Protein AF-A0A961EA04-F1 (afdb_monomer_lite)

Radius of gyration: 37.68 Å; chains: 1; bounding box: 56×114×126 Å

pLDDT: mean 84.82, std 15.38, range [35.41, 97.81]

Foldseek 3Di:
DDDDDDDDDDDDDDDDDDPPVVVVVVVVVVVVVVVVVVVVVVVVVVVVVVVVVLLQLQVEADEAEEEAAPLCQVVVVVVQVVVLVVQDDDPSHRYHYHYDYDFLVVLLCCLLDPPDCVVNNDNHQKYFYQACVSVVVSCVRPVQFFDPDWDFPDKFFWWKWFFVVQCVLCAVPFALQCLLVLLQDFQSCVVSVDGLLTGQQEAQQDAGPRVLSVLSLLRNLVVVDPDPDRQDPVSCPPPVSVVSSVSNHVSHDAFPRSDQLSLSVQCFNDSSPRNHGIYTDTPSVVCVSPVPPPDPRIDTHQHDGDTGMRRRIITRTDDDD

Sequence (321 aa):
MAQHRRSGGGRAPQGRGVSRGLLFGIMSVMIVIAMVAAWQHFANKSDTEGDNAARSCVEGNLPVPIVADPDLVGVLTKVAAAFTDTNPVIRDHCINVHVRAGDAKITLEGLTGTWDTASMGARPAAWIPQSTIWSAELATVRPEAIEGTPTSLVTTPVVLAVHPRLGVKVDNKLQWSQLPTMQSTDGSLAAWGLPGIGSLRMAMPRGSQSDATSLAAQAVASALTRSAGPLTAADAALPRVASVVNALINGAPESQDGTASAAVRAIGPDIATAPIRAVPITEQKLYQLTKDDKSAKVMAIVPGGPTPIADYPLIRLAANL

Secondary structure (DSSP, 8-state):
----------------PPPHHHHHHHHHHHHHHHHHHHHHHHHHHHHHHHHHHHTS-TTEEEEEEEEE-HHHHHHHHHHHHHHHTT--EETTEEEEEEEEE--HHHHHHHHHS---HHHH-SPPSEEE-SSHHHHHHHHHH-GGGB-S--EE---EEEEEEE-HHHHHHHTTT-BGGGHHHHHHSTTGGGGGT-TTS-S--B----STT-HHHHHHHHHHHHHHS--SSPPPHHHHTSHHHHHHHHHHHHTPPPPTTS-HHHHHHHH-S-TTT-S--EEEEEHHHHHHHHTT-SS-SSEEE--BSSPPEE--EEEEB----

Structure (mmCIF, N/CA/C/O backbone):
data_AF-A0A961EA04-F1
#
_entry.id   AF-A0A961EA04-F1
#
loop_
_atom_site.group_PDB
_atom_site.id
_atom_site.type_symbol
_atom_site.label_atom_id
_atom_site.label_alt_id
_atom_site.label_comp_id
_atom_site.label_asym_id
_atom_site.label_entity_id
_atom_site.label_seq_id
_atom_site.pdbx_PDB_ins_code
_atom_site.Cartn_x
_atom_site.Cartn_y
_atom_site.Cartn_z
_atom_site.occupancy
_atom_site.B_iso_or_equiv
_atom_site.auth_seq_id
_atom_site.auth_comp_id
_atom_site.auth_asym_id
_atom_site.auth_atom_id
_atom_site.pdbx_PDB_model_num
ATOM 1 N N . MET A 1 1 ? -34.920 -92.980 98.858 1.00 39.50 1 MET A N 1
ATOM 2 C CA . MET A 1 1 ? -34.322 -93.618 97.662 1.00 39.50 1 MET A CA 1
ATOM 3 C C . MET A 1 1 ? -34.257 -92.534 96.588 1.00 39.50 1 MET A C 1
ATOM 5 O O . MET A 1 1 ? -35.297 -91.962 96.311 1.00 39.50 1 MET A O 1
ATOM 9 N N . ALA A 1 2 ? -33.076 -91.940 96.355 1.00 44.84 2 ALA A N 1
ATOM 10 C CA . ALA A 1 2 ? -32.170 -92.240 95.221 1.00 44.84 2 ALA A CA 1
ATOM 11 C C . ALA A 1 2 ? -32.788 -91.763 93.881 1.00 44.84 2 ALA A C 1
ATOM 13 O O . ALA A 1 2 ? -33.927 -92.110 93.622 1.00 44.84 2 ALA A O 1
ATOM 14 N N . GLN A 1 3 ? -32.188 -90.959 92.991 1.00 44.34 3 GLN A N 1
ATOM 15 C CA . GLN A 1 3 ? -30.792 -90.683 92.589 1.00 44.34 3 GLN A CA 1
ATOM 16 C C . GLN A 1 3 ? -30.802 -89.397 91.697 1.00 44.34 3 GLN A C 1
ATOM 18 O O . GLN A 1 3 ? -31.802 -89.147 91.037 1.00 44.34 3 GLN A O 1
ATOM 23 N N . HIS A 1 4 ? -29.858 -88.440 91.813 1.00 39.38 4 HIS A N 1
ATOM 24 C CA . HIS A 1 4 ? -28.646 -88.224 90.967 1.00 39.38 4 HIS A CA 1
ATOM 25 C C . HIS A 1 4 ? -28.909 -88.075 89.442 1.00 39.38 4 HIS A C 1
ATOM 27 O O . HIS A 1 4 ? -29.668 -88.855 88.902 1.00 39.38 4 HIS A O 1
ATOM 33 N N . ARG A 1 5 ? -28.268 -87.227 88.609 1.00 47.75 5 ARG A N 1
ATOM 34 C CA . ARG A 1 5 ? -27.319 -86.079 88.656 1.00 47.75 5 ARG A CA 1
ATOM 35 C C . ARG A 1 5 ? -27.068 -85.687 87.164 1.00 47.75 5 ARG A C 1
ATOM 37 O O . ARG A 1 5 ? -26.837 -86.620 86.413 1.00 47.75 5 ARG A O 1
ATOM 44 N N . ARG A 1 6 ? -26.943 -84.382 86.812 1.00 45.34 6 ARG A N 1
ATOM 45 C CA . ARG A 1 6 ? -25.989 -83.767 85.812 1.00 45.34 6 ARG A CA 1
ATOM 46 C C . ARG A 1 6 ? -26.056 -84.218 84.307 1.00 45.34 6 ARG A C 1
ATOM 48 O O . ARG A 1 6 ? -26.402 -85.350 84.053 1.00 45.34 6 ARG A O 1
ATOM 55 N N . SER A 1 7 ? -25.735 -83.492 83.214 1.00 45.50 7 SER A N 1
ATOM 56 C CA . SER A 1 7 ? -25.022 -82.238 82.850 1.00 45.50 7 SER A CA 1
ATOM 57 C C . SER A 1 7 ? -25.228 -81.900 81.342 1.00 45.50 7 SER A C 1
ATOM 59 O O . SER A 1 7 ? -25.392 -82.834 80.568 1.00 45.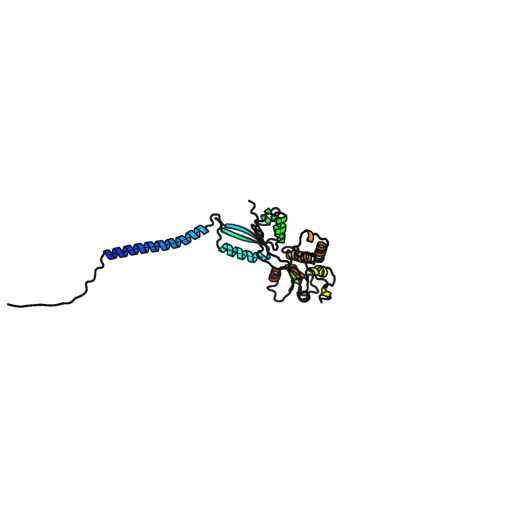50 7 SER A O 1
ATOM 61 N N . GLY A 1 8 ? -25.010 -80.630 80.931 1.00 39.44 8 GLY A N 1
ATOM 62 C CA . GLY A 1 8 ? -24.463 -80.182 79.613 1.00 39.44 8 GLY A CA 1
ATOM 63 C C . GLY A 1 8 ? -25.402 -80.229 78.389 1.00 39.44 8 GLY A C 1
ATOM 64 O O . GLY A 1 8 ? -26.176 -81.155 78.253 1.00 39.44 8 GLY A O 1
ATOM 65 N N . GLY A 1 9 ? -25.429 -79.316 77.414 1.00 42.06 9 GLY A N 1
ATOM 66 C CA . GLY A 1 9 ? -24.588 -78.184 77.022 1.00 42.06 9 GLY A CA 1
ATOM 67 C C . GLY A 1 9 ? -24.723 -78.013 75.495 1.00 42.06 9 GLY A C 1
ATOM 68 O O . GLY A 1 9 ? -24.429 -78.947 74.761 1.00 42.06 9 GLY A O 1
ATOM 69 N N . GLY A 1 10 ? -25.169 -76.850 75.007 1.00 35.41 10 GLY A N 1
ATOM 70 C CA . GLY A 1 10 ? -25.264 -76.563 73.567 1.00 35.41 10 GLY A CA 1
ATOM 71 C C . GLY A 1 10 ? -25.655 -75.110 73.292 1.00 35.41 10 GLY A C 1
ATOM 72 O O . GLY A 1 10 ? -26.797 -74.722 73.507 1.00 35.41 10 GLY A O 1
ATOM 73 N N . ARG A 1 11 ? -24.684 -74.291 72.869 1.00 48.81 11 ARG A N 1
ATOM 74 C CA . ARG A 1 11 ? -24.866 -72.889 72.453 1.00 48.81 11 ARG A CA 1
ATOM 75 C C . ARG A 1 11 ? -25.492 -72.819 71.055 1.00 48.81 11 ARG A C 1
ATOM 77 O O . ARG A 1 11 ? -25.012 -73.497 70.154 1.00 48.81 11 ARG A O 1
ATOM 84 N N . ALA A 1 12 ? -26.434 -71.898 70.862 1.00 47.81 12 ALA A N 1
ATOM 85 C CA . ALA A 1 12 ? -26.780 -71.309 69.565 1.00 47.81 12 ALA A CA 1
ATOM 86 C C . ALA A 1 12 ? -26.972 -69.784 69.747 1.00 47.81 12 ALA A C 1
ATOM 88 O O . ALA A 1 12 ? -27.374 -69.357 70.833 1.00 47.81 12 ALA A O 1
ATOM 89 N N . PRO A 1 13 ? -26.603 -68.946 68.761 1.00 44.53 13 PRO A N 1
ATOM 90 C CA . PRO A 1 13 ? -26.329 -67.530 68.983 1.00 44.53 13 PRO A CA 1
ATOM 91 C C . PRO A 1 13 ? -27.607 -66.688 69.085 1.00 44.53 13 PRO A C 1
ATOM 93 O O . PRO A 1 13 ? -28.531 -66.820 68.287 1.00 44.53 13 PRO A O 1
ATOM 96 N N . GLN A 1 14 ? -27.623 -65.773 70.057 1.00 44.84 14 GLN A N 1
ATOM 97 C CA . GLN A 1 14 ? -28.590 -64.680 70.137 1.00 44.84 14 GLN A CA 1
ATOM 98 C C . GLN A 1 14 ? -28.453 -63.777 68.906 1.00 44.84 14 GLN A C 1
ATOM 100 O O . GLN A 1 14 ? -27.410 -63.154 68.695 1.00 44.84 14 GLN A O 1
ATOM 105 N N . GLY A 1 15 ? -29.532 -63.654 68.131 1.00 44.41 15 GLY A N 1
ATOM 106 C CA . GLY A 1 15 ? -29.705 -62.552 67.193 1.00 44.41 15 GLY A CA 1
ATOM 107 C C . GLY A 1 15 ? -29.692 -61.234 67.966 1.00 44.41 15 GLY A C 1
ATOM 108 O O . GLY A 1 15 ? -30.624 -60.934 68.712 1.00 44.41 15 GLY A O 1
ATOM 109 N N . ARG A 1 16 ? -28.609 -60.461 67.827 1.00 49.44 16 ARG A N 1
ATOM 110 C CA . ARG A 1 16 ? -28.502 -59.096 68.357 1.00 49.44 16 ARG A CA 1
ATOM 111 C C . ARG A 1 16 ? -29.557 -58.235 67.673 1.00 49.44 16 ARG A C 1
ATOM 113 O O . ARG A 1 16 ? 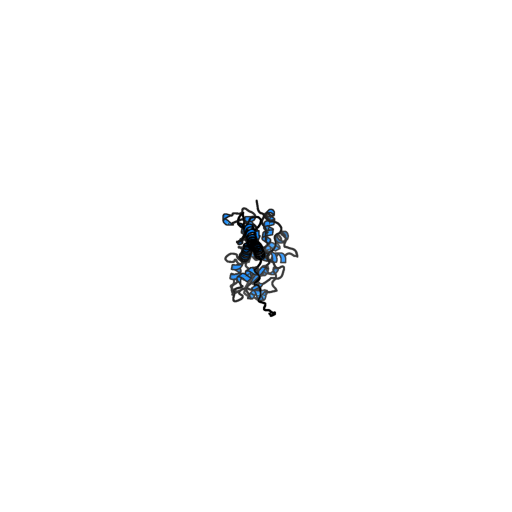-29.394 -57.852 66.518 1.00 49.44 16 ARG A O 1
ATOM 120 N N . GLY A 1 17 ? -30.620 -57.913 68.406 1.00 47.62 17 GLY A N 1
ATOM 121 C CA . GLY A 1 17 ? -31.517 -56.822 68.053 1.00 47.62 17 GLY A CA 1
ATOM 122 C C . GLY A 1 17 ? -30.702 -55.539 67.933 1.00 47.62 17 GLY A C 1
ATOM 123 O O . GLY A 1 17 ? -30.037 -55.120 68.883 1.00 47.62 17 GLY A O 1
ATOM 124 N N . VAL A 1 18 ? -30.703 -54.948 66.742 1.00 51.28 18 VAL A N 1
ATOM 125 C CA . VAL A 1 18 ? -30.066 -53.659 66.488 1.00 51.28 18 VAL A CA 1
ATOM 126 C C . VAL A 1 18 ? -30.744 -52.629 67.391 1.00 51.28 18 VAL A C 1
ATOM 128 O O . VAL A 1 18 ? -31.953 -52.415 67.314 1.00 51.28 18 VAL A O 1
ATOM 131 N N . SER A 1 19 ? -29.962 -52.039 68.298 1.00 54.03 19 SER A N 1
ATOM 132 C CA . SER A 1 19 ? -30.416 -50.999 69.221 1.00 54.03 19 SER A CA 1
ATOM 133 C C . SER A 1 19 ? -31.138 -49.900 68.443 1.00 54.03 19 SER A C 1
ATOM 135 O O . SER A 1 19 ? -30.571 -49.329 67.511 1.00 54.03 19 SER A O 1
ATOM 137 N N . ARG A 1 20 ? -32.376 -49.574 68.839 1.00 56.62 20 ARG A N 1
ATOM 138 C CA . ARG A 1 20 ? -33.164 -48.475 68.252 1.00 56.62 20 ARG A CA 1
ATOM 139 C C . ARG A 1 20 ? -32.387 -47.149 68.233 1.00 56.62 20 ARG A C 1
ATOM 141 O O . ARG A 1 20 ? -32.587 -46.357 67.322 1.00 56.62 20 ARG A O 1
ATOM 148 N N . GLY A 1 21 ? -31.449 -46.944 69.164 1.00 54.59 21 GLY A N 1
ATOM 149 C CA . GLY A 1 21 ? -30.558 -45.777 69.176 1.00 54.59 21 GLY A CA 1
ATOM 150 C C . GLY A 1 21 ? -29.547 -45.739 68.020 1.00 54.59 21 GLY A C 1
ATOM 151 O O . GLY A 1 21 ? -29.232 -44.660 67.529 1.00 54.59 21 GLY A O 1
ATOM 152 N N . LEU A 1 22 ? -29.096 -46.897 67.524 1.00 66.56 22 LEU A N 1
ATOM 153 C CA . LEU A 1 22 ? -28.216 -46.978 66.351 1.00 66.56 22 LEU A CA 1
ATOM 154 C C . LEU A 1 22 ? -28.963 -46.560 65.076 1.00 66.56 22 LEU A C 1
ATOM 156 O O . LEU A 1 22 ? -28.402 -45.866 64.235 1.00 66.56 22 LEU A O 1
ATOM 160 N N . LEU A 1 23 ? -30.241 -46.935 64.958 1.00 64.12 23 LEU A N 1
ATOM 161 C CA . LEU A 1 23 ? -31.078 -46.570 63.810 1.00 64.12 23 LEU A CA 1
ATOM 162 C C . LEU A 1 23 ? -31.320 -45.056 63.738 1.00 64.12 23 LEU A C 1
ATOM 164 O O . LEU A 1 23 ? -31.185 -44.473 62.665 1.00 64.12 23 LEU A O 1
ATOM 168 N N . PHE A 1 24 ? -31.600 -44.401 64.871 1.00 69.56 24 PHE A N 1
ATOM 169 C CA . PHE A 1 24 ? -31.736 -42.939 64.907 1.00 69.56 24 PHE A CA 1
ATOM 170 C C . PHE A 1 24 ? -30.413 -42.218 64.616 1.00 69.56 24 PHE A C 1
ATOM 172 O O . PHE A 1 24 ? -30.415 -41.216 63.902 1.00 69.56 24 PHE A O 1
ATOM 179 N N . GLY A 1 25 ? -29.285 -42.749 65.101 1.00 75.25 25 GLY A N 1
ATOM 180 C CA . GLY A 1 25 ? -27.958 -42.217 64.784 1.00 75.25 25 GLY A CA 1
ATOM 181 C C . GLY A 1 25 ? -27.642 -42.285 63.288 1.00 75.25 25 GLY A C 1
ATOM 182 O O . GLY A 1 25 ? -27.267 -41.278 62.695 1.00 75.25 25 GLY A O 1
ATOM 183 N N . ILE A 1 26 ? -27.867 -43.442 62.656 1.00 76.62 26 ILE A N 1
ATOM 184 C CA . ILE A 1 26 ? -27.638 -43.633 61.214 1.00 76.62 26 ILE A CA 1
ATOM 185 C C . ILE A 1 26 ? -28.561 -42.732 60.384 1.00 76.62 26 ILE A C 1
ATOM 187 O O . ILE A 1 26 ? -28.113 -42.135 59.408 1.00 76.62 26 ILE A O 1
ATOM 191 N N . MET A 1 27 ? -29.829 -42.587 60.780 1.00 75.81 27 MET A N 1
ATOM 192 C CA . MET A 1 27 ? -30.774 -41.726 60.065 1.00 75.81 27 MET A CA 1
ATOM 193 C C . MET A 1 27 ? -30.393 -40.246 60.159 1.00 75.81 27 MET A C 1
ATOM 195 O O . MET A 1 27 ? -30.446 -39.543 59.155 1.00 75.81 27 MET A O 1
ATOM 199 N N . SER A 1 28 ? -29.937 -39.786 61.327 1.00 78.00 28 SER A N 1
ATOM 200 C CA . SER A 1 28 ? -29.416 -38.425 61.495 1.00 78.00 28 SER A CA 1
ATOM 201 C C . SER A 1 28 ? -28.201 -38.173 60.596 1.00 78.00 28 SER A C 1
ATOM 203 O O . SER A 1 28 ? -28.166 -37.192 59.858 1.00 78.00 28 SER A O 1
ATOM 205 N N . VAL A 1 29 ? -27.248 -39.112 60.566 1.00 81.00 29 VAL A N 1
ATOM 206 C CA . VAL A 1 29 ? -26.066 -39.021 59.695 1.00 81.00 29 VAL A CA 1
ATOM 207 C C . VAL A 1 29 ? -26.465 -38.994 58.215 1.00 81.00 29 VAL A C 1
ATOM 209 O O . VAL A 1 29 ? -25.945 -38.176 57.464 1.00 81.00 29 VAL A O 1
ATOM 212 N N . MET A 1 30 ? -27.432 -39.814 57.797 1.00 76.19 30 MET A N 1
ATOM 213 C CA . MET A 1 30 ? -27.957 -39.802 56.425 1.00 76.19 30 MET A CA 1
ATOM 214 C C . MET A 1 30 ? -28.623 -38.473 56.058 1.00 76.19 30 MET A C 1
ATOM 216 O O . MET A 1 30 ? -28.426 -37.990 54.947 1.00 76.19 30 MET A O 1
ATOM 220 N N . ILE A 1 31 ? -29.370 -37.856 56.978 1.00 84.56 31 ILE A N 1
ATOM 221 C CA . ILE A 1 31 ? -29.991 -36.542 56.752 1.00 84.56 31 ILE A CA 1
ATOM 222 C C . ILE A 1 31 ? -28.919 -35.461 56.598 1.00 84.56 31 ILE A C 1
ATOM 224 O O . ILE A 1 31 ? -29.012 -34.642 55.688 1.00 84.56 31 ILE A O 1
ATOM 228 N N . VAL A 1 32 ? -27.878 -35.482 57.436 1.00 83.81 32 VAL A N 1
ATOM 229 C CA . VAL A 1 32 ? -26.757 -34.536 57.331 1.00 83.81 32 VAL A CA 1
ATOM 230 C C . VAL A 1 32 ? -26.020 -34.718 56.003 1.00 83.81 32 VAL A C 1
ATOM 232 O O . VAL A 1 32 ? -25.764 -33.735 55.315 1.00 83.81 32 VAL A O 1
ATOM 235 N N . ILE A 1 33 ? -25.746 -35.958 55.587 1.00 81.62 33 ILE A N 1
ATOM 236 C CA . ILE A 1 33 ? -25.118 -36.244 54.289 1.00 81.62 33 ILE A CA 1
ATOM 237 C C . ILE A 1 33 ? -26.011 -35.774 53.134 1.00 81.62 33 ILE A C 1
ATOM 239 O O . ILE A 1 33 ? -25.509 -35.159 52.198 1.00 81.62 33 ILE A O 1
ATOM 243 N N . ALA A 1 34 ? -27.325 -36.004 53.203 1.00 78.25 34 ALA A N 1
ATOM 244 C CA . ALA A 1 34 ? -28.270 -35.550 52.186 1.00 78.25 34 ALA A CA 1
ATOM 245 C C . ALA A 1 34 ? -28.347 -34.017 52.112 1.00 78.25 34 ALA A C 1
ATOM 247 O O . ALA A 1 34 ? -28.383 -33.469 51.015 1.00 78.25 34 ALA A O 1
ATOM 248 N N . MET A 1 35 ? -28.311 -33.321 53.253 1.00 79.19 35 MET A N 1
ATOM 249 C CA . MET A 1 35 ? -28.222 -31.859 53.299 1.00 79.19 35 MET A CA 1
ATOM 250 C C . MET A 1 35 ? -26.920 -31.353 52.687 1.00 79.19 35 MET A C 1
ATOM 252 O O . MET A 1 35 ? -26.962 -30.433 51.880 1.00 79.19 35 MET A O 1
ATOM 256 N N . VAL A 1 36 ? -25.777 -31.958 53.023 1.00 79.50 36 VAL A N 1
ATOM 257 C CA . VAL A 1 36 ? -24.473 -31.566 52.467 1.00 79.50 36 VAL A CA 1
ATOM 258 C C . VAL A 1 36 ? -24.422 -31.830 50.961 1.00 79.50 36 VAL A C 1
ATOM 260 O O . VAL A 1 36 ? -23.986 -30.963 50.211 1.00 79.50 36 VAL A O 1
ATOM 263 N N . ALA A 1 37 ? -24.921 -32.978 50.499 1.00 75.81 37 ALA A N 1
ATOM 264 C CA . ALA A 1 37 ? -24.981 -33.318 49.079 1.00 75.81 37 ALA A CA 1
ATOM 265 C C . ALA A 1 37 ? -25.943 -32.404 48.305 1.00 75.81 37 ALA A C 1
ATOM 267 O O . ALA A 1 37 ? -25.612 -31.952 47.212 1.00 75.81 37 ALA A O 1
ATOM 268 N N . ALA A 1 38 ? -27.107 -32.083 48.879 1.00 73.56 38 ALA A N 1
ATOM 269 C CA . ALA A 1 38 ? -28.030 -31.110 48.307 1.00 73.56 38 ALA A CA 1
ATOM 270 C C . ALA A 1 38 ? -27.379 -29.725 48.239 1.00 73.56 38 ALA A C 1
ATOM 272 O O . ALA A 1 38 ? -27.414 -29.088 47.193 1.00 73.56 38 ALA A O 1
ATOM 273 N N . TRP A 1 39 ? -26.716 -29.287 49.310 1.00 76.75 39 TRP A N 1
ATOM 274 C CA . TRP A 1 39 ? -26.048 -27.990 49.353 1.00 76.75 39 TRP A CA 1
ATOM 275 C C . TRP A 1 39 ? -24.899 -27.901 48.346 1.00 76.75 39 TRP A C 1
ATOM 277 O O . TRP A 1 39 ? -24.811 -26.911 47.636 1.00 76.75 39 TRP A O 1
ATOM 287 N N . GLN A 1 40 ? -24.092 -28.953 48.182 1.00 75.12 40 GLN A N 1
ATOM 288 C CA . GLN A 1 40 ? -23.062 -29.021 47.136 1.00 75.12 40 GLN A CA 1
ATOM 289 C C . GLN A 1 40 ? -23.663 -29.037 45.722 1.00 75.12 40 GLN A C 1
ATOM 291 O O . GLN A 1 40 ? -23.128 -28.400 44.817 1.00 75.12 40 GLN A O 1
ATOM 296 N N . HIS A 1 41 ? -24.793 -29.722 45.518 1.00 72.12 41 HIS A N 1
ATOM 297 C CA . HIS A 1 41 ? -25.485 -29.742 44.228 1.00 72.12 41 HIS A CA 1
ATOM 298 C C . HIS A 1 41 ? -26.100 -28.379 43.866 1.00 72.12 41 HIS A C 1
ATOM 300 O O . HIS A 1 41 ? -26.112 -28.006 42.694 1.00 72.12 41 HIS A O 1
ATOM 306 N N . PHE A 1 42 ? -26.583 -27.628 44.859 1.00 62.47 42 PHE A N 1
ATOM 307 C CA . PHE A 1 42 ? -27.097 -26.270 44.674 1.00 62.47 42 PHE A CA 1
ATOM 308 C C . PHE A 1 42 ? -25.975 -25.228 44.559 1.00 62.47 42 PHE A C 1
ATOM 310 O O . PHE A 1 42 ? -26.042 -24.391 43.667 1.00 62.47 42 PHE A O 1
ATOM 317 N N . ALA A 1 43 ? -24.911 -25.321 45.361 1.00 59.53 43 ALA A N 1
ATOM 318 C CA . ALA A 1 43 ? -23.754 -24.425 45.290 1.00 59.53 43 ALA A CA 1
ATOM 319 C C . ALA A 1 43 ? -23.040 -24.515 43.930 1.00 59.53 43 ALA A C 1
ATOM 321 O O . ALA A 1 43 ? -22.783 -23.490 43.306 1.00 59.53 43 ALA A O 1
ATOM 322 N N . ASN A 1 44 ? -22.845 -25.728 43.397 1.00 57.31 44 ASN A N 1
ATOM 323 C CA . ASN A 1 44 ? -22.248 -25.913 42.069 1.00 57.31 44 ASN A CA 1
ATOM 324 C C . ASN A 1 44 ? -23.143 -25.401 40.922 1.00 57.31 44 ASN A C 1
ATOM 326 O O . ASN A 1 44 ? -22.638 -25.095 39.844 1.00 57.31 44 ASN A O 1
ATOM 330 N N . LYS A 1 45 ? -24.465 -25.289 41.126 1.00 53.56 45 LYS A N 1
ATOM 331 C CA . LYS A 1 45 ? -25.366 -24.622 40.170 1.00 53.56 45 LYS A CA 1
ATOM 332 C C . LYS A 1 45 ? -25.324 -23.099 40.313 1.00 53.56 45 LYS A C 1
ATOM 334 O O . LYS A 1 45 ? -25.361 -22.409 39.299 1.00 53.56 45 LYS A O 1
ATOM 339 N N . SER A 1 46 ? -25.167 -22.579 41.529 1.00 44.69 46 SER A N 1
ATOM 340 C CA . SER A 1 46 ? -25.057 -21.140 41.788 1.00 44.69 46 SER A CA 1
ATOM 341 C C . SER A 1 46 ? -23.763 -20.516 41.260 1.00 44.69 46 SER A C 1
ATOM 343 O O . SER A 1 46 ? -23.818 -19.383 40.797 1.00 44.69 46 SER A O 1
ATOM 345 N N . ASP A 1 47 ? -22.644 -21.243 41.209 1.00 47.66 47 ASP A N 1
ATOM 346 C CA . ASP A 1 47 ? -21.423 -20.741 40.551 1.00 47.66 47 ASP A CA 1
ATOM 347 C C . ASP A 1 47 ? -21.595 -20.615 39.028 1.00 47.66 47 ASP A C 1
ATOM 349 O O . ASP A 1 47 ? -21.012 -19.734 38.407 1.00 47.66 47 ASP A O 1
ATOM 353 N N . THR A 1 48 ? -22.464 -21.433 38.419 1.00 49.34 48 THR A N 1
ATOM 354 C CA . THR A 1 48 ? -22.798 -21.315 36.987 1.00 49.34 48 THR A CA 1
ATOM 355 C C . THR A 1 48 ? -23.773 -20.156 36.733 1.00 49.34 48 THR A C 1
ATOM 357 O O . THR A 1 48 ? -23.763 -19.546 35.668 1.00 49.34 48 THR A O 1
ATOM 360 N N . GLU A 1 49 ? -24.618 -19.833 37.714 1.00 45.62 49 GLU A N 1
ATOM 361 C CA . GLU A 1 49 ? -25.640 -18.785 37.630 1.00 45.62 49 GLU A CA 1
ATOM 362 C C . GLU A 1 49 ? -25.094 -17.392 37.998 1.00 45.62 49 GLU A C 1
ATOM 364 O O . GLU A 1 49 ? -25.481 -16.408 37.373 1.00 45.62 49 GLU A O 1
ATOM 369 N N . GLY A 1 50 ? -24.114 -17.306 38.906 1.00 41.84 50 GLY A N 1
ATOM 370 C CA . GLY A 1 50 ? -23.328 -16.091 39.160 1.00 41.84 50 GLY A CA 1
ATOM 371 C C . GLY A 1 50 ? -22.493 -15.671 37.945 1.00 41.84 50 GLY A C 1
ATOM 372 O O . GLY A 1 50 ? -22.456 -14.492 37.594 1.00 41.84 50 GLY A O 1
ATOM 373 N N . ASP A 1 51 ? -21.936 -16.646 37.226 1.00 49.78 51 ASP A N 1
ATOM 374 C CA . ASP A 1 51 ? -21.264 -16.450 35.937 1.00 49.78 51 ASP A CA 1
ATOM 375 C C . ASP A 1 51 ? -22.240 -16.020 34.821 1.00 49.78 51 ASP A C 1
ATOM 377 O O . ASP A 1 51 ? -21.886 -15.241 33.939 1.00 49.78 51 ASP A O 1
ATOM 381 N N . ASN A 1 52 ? -23.491 -16.490 34.853 1.00 47.31 52 ASN A N 1
ATOM 382 C CA . ASN A 1 52 ? -24.522 -16.097 33.884 1.00 47.31 52 ASN A CA 1
ATOM 383 C C . ASN A 1 52 ? -25.132 -14.717 34.183 1.00 47.31 52 ASN A C 1
ATOM 385 O O . ASN A 1 52 ? -25.480 -13.996 33.250 1.00 47.31 52 ASN A O 1
ATOM 389 N N . ALA A 1 53 ? -25.211 -14.308 35.451 1.00 46.94 53 ALA A N 1
ATOM 390 C CA . ALA A 1 53 ? -25.608 -12.956 35.838 1.00 46.94 53 ALA A CA 1
ATOM 391 C C . ALA A 1 53 ? -24.521 -11.921 35.491 1.00 46.94 53 ALA A C 1
ATOM 393 O O . ALA A 1 53 ? -24.848 -10.834 35.019 1.00 46.94 53 ALA A O 1
ATOM 394 N N . ALA A 1 54 ? -23.235 -12.272 35.612 1.00 48.75 54 ALA A N 1
ATOM 395 C CA . ALA A 1 54 ? -22.122 -11.438 35.142 1.00 48.75 54 ALA A CA 1
ATOM 396 C C . ALA A 1 54 ? -22.026 -11.347 33.600 1.00 48.75 54 ALA A C 1
ATOM 398 O O . ALA A 1 54 ? -21.463 -10.391 33.073 1.00 48.75 54 ALA A O 1
ATOM 399 N N . ARG A 1 55 ? -22.623 -12.299 32.865 1.00 53.41 55 ARG A N 1
ATOM 400 C CA . ARG A 1 55 ? -22.789 -12.280 31.393 1.00 53.41 55 ARG A CA 1
ATOM 401 C C . ARG A 1 55 ? -24.053 -11.557 30.915 1.00 53.41 55 ARG A C 1
ATOM 403 O O . ARG A 1 55 ? -24.332 -11.561 29.720 1.00 53.41 55 ARG A O 1
ATOM 410 N N . SER A 1 56 ? -24.846 -10.968 31.812 1.00 62.72 56 SER A N 1
ATOM 411 C CA . SER A 1 56 ? -26.180 -10.465 31.451 1.00 62.72 56 SER A CA 1
ATOM 412 C C . SER A 1 56 ? -26.191 -9.153 30.663 1.00 62.72 56 SER A C 1
ATOM 414 O O . SER A 1 56 ? -27.272 -8.761 30.235 1.00 62.72 56 SER A O 1
ATOM 416 N N . CYS A 1 57 ? -25.027 -8.519 30.431 1.00 74.69 57 CYS A N 1
ATOM 417 C CA . CYS A 1 57 ? -24.858 -7.302 29.624 1.00 74.69 57 CYS A CA 1
ATOM 418 C C . CYS A 1 57 ? -26.048 -6.358 29.783 1.00 74.69 57 CYS A C 1
ATOM 420 O O . CYS A 1 57 ? -26.840 -6.177 28.859 1.00 74.69 57 CYS A O 1
ATOM 422 N N . VAL A 1 58 ? -26.209 -5.851 31.007 1.00 79.75 58 VAL A N 1
ATOM 423 C CA . VAL A 1 58 ? -27.395 -5.117 31.467 1.00 79.75 58 VAL A CA 1
ATOM 424 C C . VAL A 1 58 ? -27.697 -3.913 30.570 1.00 79.75 58 VAL A C 1
ATOM 426 O O . VAL A 1 58 ? -28.862 -3.612 30.319 1.00 79.75 58 VAL A O 1
ATOM 429 N N . GLU A 1 59 ? -26.661 -3.268 30.029 1.00 77.38 59 GLU A N 1
ATOM 430 C CA . GLU A 1 59 ? -26.777 -2.143 29.092 1.00 77.38 59 GLU A CA 1
ATOM 431 C C . GLU A 1 59 ? -26.767 -2.581 27.610 1.00 77.38 59 GLU A C 1
ATOM 433 O O . GLU A 1 59 ? -26.823 -1.760 26.694 1.00 77.38 59 GLU A O 1
ATOM 438 N N . GLY A 1 60 ? -26.736 -3.887 27.348 1.00 81.56 60 GLY A N 1
ATOM 439 C CA . GLY A 1 60 ? -26.820 -4.501 26.027 1.00 81.56 60 GLY A CA 1
ATOM 440 C C . GLY A 1 60 ? -25.489 -4.573 25.278 1.00 81.56 60 GLY A C 1
ATOM 441 O O . GLY A 1 60 ? -24.401 -4.448 25.844 1.00 81.56 60 GLY A O 1
ATOM 442 N N . ASN A 1 61 ? -25.576 -4.800 23.968 1.00 83.25 61 ASN A N 1
ATOM 443 C CA . ASN A 1 61 ? -24.404 -4.876 23.099 1.00 83.25 61 ASN A CA 1
ATOM 444 C C . ASN A 1 61 ? -23.879 -3.476 22.769 1.00 83.25 61 ASN A C 1
ATOM 446 O O . ASN A 1 61 ? -24.625 -2.642 22.257 1.00 83.25 61 ASN A O 1
ATOM 450 N N . LEU A 1 62 ? -22.582 -3.256 22.974 1.00 87.50 62 LEU A N 1
ATOM 451 C CA . LEU A 1 62 ? -21.882 -2.056 22.536 1.00 87.50 62 LEU A CA 1
ATOM 452 C C . LEU A 1 62 ? -21.103 -2.363 21.248 1.00 87.50 62 LEU A C 1
ATOM 454 O O . LEU A 1 62 ? -20.078 -3.055 21.302 1.00 87.50 62 LEU A O 1
ATOM 458 N N . PRO A 1 63 ? -21.570 -1.881 20.080 1.00 89.06 63 PRO A N 1
ATOM 459 C CA . PRO A 1 63 ? -20.838 -2.042 18.836 1.00 89.06 63 PRO A CA 1
ATOM 460 C C . PRO A 1 63 ? -19.592 -1.147 18.832 1.00 89.06 63 PRO A C 1
ATOM 462 O O . PRO A 1 63 ? -19.675 0.059 19.050 1.00 89.06 63 PRO A O 1
ATOM 465 N N . VAL A 1 64 ? -18.440 -1.731 18.514 1.00 93.06 64 VAL A N 1
ATOM 466 C CA . VAL A 1 64 ? -17.166 -1.034 18.320 1.00 93.06 64 VAL A CA 1
ATOM 467 C C . VAL A 1 64 ? -16.854 -1.033 16.822 1.00 93.06 64 VAL A C 1
ATOM 469 O O . VAL A 1 64 ? -16.330 -2.024 16.303 1.00 93.06 64 VAL A O 1
ATOM 472 N N . PRO A 1 65 ? -17.217 0.036 16.089 1.00 95.12 65 PRO A N 1
ATOM 473 C CA . PRO A 1 65 ? -16.956 0.125 14.661 1.00 95.12 65 PRO A CA 1
ATOM 474 C C . PRO A 1 65 ? -15.463 0.346 14.396 1.00 95.12 65 PRO A C 1
ATOM 476 O O . PRO A 1 65 ? -14.852 1.274 14.925 1.00 95.12 65 PRO A O 1
ATOM 479 N N . ILE A 1 66 ? -14.887 -0.476 13.526 1.00 96.81 66 ILE A N 1
ATOM 480 C CA . ILE A 1 66 ? -13.511 -0.363 13.045 1.00 96.81 66 ILE A CA 1
ATOM 481 C C . ILE A 1 66 ? -13.543 -0.235 11.527 1.00 96.81 66 ILE A C 1
ATOM 483 O O . ILE A 1 66 ? -14.144 -1.056 10.832 1.00 96.81 66 ILE A O 1
ATOM 487 N N . VAL A 1 67 ? -12.864 0.783 11.006 1.00 97.50 67 VAL A N 1
ATOM 488 C CA . VAL A 1 67 ? -12.574 0.881 9.572 1.00 97.50 67 VAL A CA 1
ATOM 489 C C . VAL A 1 67 ? -11.183 0.331 9.331 1.00 97.50 67 VAL A C 1
ATOM 491 O O . VAL A 1 67 ? -10.235 0.768 9.972 1.00 97.50 67 VAL A O 1
ATOM 494 N N . ALA A 1 68 ? -11.046 -0.607 8.405 1.00 97.00 68 ALA A N 1
ATOM 495 C CA . ALA A 1 68 ? -9.760 -1.183 8.046 1.00 97.00 68 ALA A CA 1
ATOM 496 C C . ALA A 1 68 ? -9.547 -1.169 6.532 1.00 97.00 68 ALA A C 1
ATOM 498 O O . ALA A 1 68 ? -10.508 -1.162 5.755 1.00 97.00 68 ALA A O 1
ATOM 499 N N . ASP A 1 69 ? -8.280 -1.212 6.125 1.00 95.31 69 ASP A N 1
ATOM 500 C CA . ASP A 1 69 ? -7.910 -1.440 4.738 1.00 95.31 69 ASP A CA 1
ATOM 501 C C . ASP A 1 69 ? -8.523 -2.766 4.243 1.00 95.31 69 ASP A C 1
ATOM 503 O O . ASP A 1 69 ? -8.466 -3.774 4.970 1.00 95.31 69 ASP A O 1
ATOM 507 N N . PRO A 1 70 ? -9.106 -2.803 3.027 1.00 93.06 70 PRO A N 1
ATOM 508 C CA . PRO A 1 70 ? -9.748 -4.005 2.502 1.00 93.06 70 PRO A CA 1
ATOM 509 C C . PRO A 1 70 ? -8.855 -5.259 2.500 1.00 93.06 70 PRO A C 1
ATOM 511 O O . PRO A 1 70 ? -9.389 -6.367 2.577 1.00 93.06 70 PRO A O 1
ATOM 514 N N . ASP A 1 71 ? -7.523 -5.120 2.473 1.00 91.88 71 ASP A N 1
ATOM 515 C CA . ASP A 1 71 ? -6.580 -6.245 2.495 1.00 91.88 71 ASP A CA 1
ATOM 516 C C . ASP A 1 71 ? -6.554 -6.999 3.837 1.00 91.88 71 ASP A C 1
ATOM 518 O O . ASP A 1 71 ? -6.174 -8.174 3.865 1.00 91.88 71 ASP A O 1
ATOM 522 N N . LEU A 1 72 ? -6.997 -6.372 4.937 1.00 93.19 72 LEU A N 1
ATOM 523 C CA . LEU A 1 72 ? -7.031 -6.981 6.273 1.00 93.19 72 LEU A CA 1
ATOM 524 C C . LEU A 1 72 ? -8.434 -7.327 6.778 1.00 93.19 72 LEU A C 1
ATOM 526 O O . LEU A 1 72 ? -8.551 -8.135 7.702 1.00 93.19 72 LEU A O 1
ATOM 530 N N . VAL A 1 73 ? -9.500 -6.783 6.179 1.00 94.56 73 VAL A N 1
ATOM 531 C CA . VAL A 1 73 ? -10.886 -6.952 6.666 1.00 94.56 73 VAL A CA 1
ATOM 532 C C . VAL A 1 73 ? -11.252 -8.419 6.874 1.00 94.56 73 VAL A C 1
ATOM 534 O O . VAL A 1 73 ? -11.816 -8.764 7.910 1.00 94.56 73 VAL A O 1
ATOM 537 N N . GLY A 1 74 ? -10.899 -9.303 5.938 1.00 93.00 74 GLY A N 1
ATOM 538 C CA . GLY A 1 74 ? -11.233 -10.727 6.042 1.00 93.00 74 GLY A CA 1
ATOM 539 C C . GLY A 1 74 ? -10.592 -11.425 7.248 1.00 93.00 74 GLY A C 1
ATOM 540 O O . GLY A 1 74 ? -11.221 -12.280 7.870 1.00 93.00 74 GLY A O 1
ATOM 541 N N . VAL A 1 75 ? -9.357 -11.059 7.605 1.00 93.38 75 VAL A N 1
ATOM 542 C CA . VAL A 1 75 ? -8.657 -11.616 8.776 1.00 93.38 75 VAL A CA 1
ATOM 543 C C . VAL A 1 75 ? -9.154 -10.948 10.055 1.00 93.38 75 VAL A C 1
ATOM 545 O O . VAL A 1 75 ? -9.499 -11.642 11.008 1.00 93.38 75 VAL A O 1
ATOM 548 N N . LEU A 1 76 ? -9.273 -9.620 10.059 1.00 95.50 76 LEU A N 1
ATOM 549 C CA . LEU A 1 76 ? -9.741 -8.854 11.212 1.00 95.50 76 LEU A CA 1
ATOM 550 C C . LEU A 1 76 ? -11.181 -9.199 11.600 1.00 95.50 76 LEU A C 1
ATOM 552 O O . LEU A 1 76 ? -11.481 -9.254 12.784 1.00 95.50 76 LEU A O 1
ATOM 556 N N . THR A 1 77 ? -12.050 -9.515 10.637 1.00 95.62 77 THR A N 1
ATOM 557 C CA . THR A 1 77 ? -13.419 -9.981 10.920 1.00 95.62 77 THR A CA 1
ATOM 558 C C . THR A 1 77 ? -13.411 -11.318 11.661 1.00 95.62 77 THR A C 1
ATOM 560 O O . THR A 1 77 ? -14.200 -11.514 12.579 1.00 95.62 77 THR A O 1
ATOM 563 N N . LYS A 1 78 ? -12.495 -12.237 11.320 1.00 95.12 78 LYS A N 1
ATOM 564 C CA . LYS A 1 78 ? -12.351 -13.513 12.042 1.00 95.12 78 LYS A CA 1
ATOM 565 C C . LYS A 1 78 ? -11.813 -13.306 13.454 1.00 95.12 78 LYS A C 1
ATOM 567 O O . LYS A 1 78 ? -12.291 -13.951 14.378 1.00 95.12 78 LYS A O 1
ATOM 572 N N . VAL A 1 79 ? -10.844 -12.404 13.618 1.00 94.44 79 VAL A N 1
ATOM 573 C CA . VAL A 1 79 ? -10.313 -12.029 14.938 1.00 94.44 79 VAL A CA 1
ATOM 574 C C . VAL A 1 79 ? -11.404 -11.374 15.789 1.00 94.44 79 VAL A C 1
ATOM 576 O O . VAL A 1 79 ? -11.560 -11.732 16.950 1.00 94.44 79 VAL A O 1
ATOM 579 N N . ALA A 1 80 ? -12.193 -10.471 15.204 1.00 92.06 80 ALA A N 1
ATOM 580 C CA . ALA A 1 80 ? -13.326 -9.824 15.858 1.00 92.06 80 ALA A CA 1
ATOM 581 C C . ALA A 1 80 ? -14.396 -10.837 16.287 1.00 92.06 80 ALA A C 1
ATOM 583 O O . ALA A 1 80 ? -14.830 -10.797 17.432 1.00 92.06 80 ALA A O 1
ATOM 584 N N . ALA A 1 81 ? -14.758 -11.785 15.417 1.00 89.81 81 ALA A N 1
ATOM 585 C CA . ALA A 1 81 ? -15.696 -12.854 15.753 1.00 89.81 81 ALA A CA 1
ATOM 586 C C . ALA A 1 81 ? -15.176 -13.728 16.904 1.00 89.81 81 ALA A C 1
ATOM 588 O O . ALA A 1 81 ? -15.877 -13.917 17.891 1.00 89.81 81 ALA A O 1
ATOM 589 N N . ALA A 1 82 ? -13.916 -14.173 16.831 1.00 90.50 82 ALA A N 1
ATOM 590 C CA . ALA A 1 82 ? -13.296 -14.958 17.897 1.00 90.50 82 ALA A CA 1
ATOM 591 C C . ALA A 1 82 ? -13.226 -14.188 19.227 1.00 90.50 82 ALA A C 1
ATOM 593 O O . ALA A 1 82 ? -13.374 -14.787 20.287 1.00 90.50 82 ALA A O 1
ATOM 594 N N . PHE A 1 83 ? -13.018 -12.868 19.183 1.00 88.50 83 PHE A N 1
ATOM 595 C CA . PHE A 1 83 ? -13.090 -12.013 20.365 1.00 88.50 83 PHE A CA 1
ATOM 596 C C . PHE A 1 83 ? -14.517 -11.947 20.918 1.00 88.50 83 PHE A C 1
ATOM 598 O O . PHE A 1 83 ? -14.712 -12.180 22.106 1.00 88.50 83 PHE A O 1
ATOM 605 N N . THR A 1 84 ? -15.521 -11.698 20.078 1.00 83.44 84 THR A N 1
ATOM 606 C CA . THR A 1 84 ? -16.928 -11.653 20.498 1.00 83.44 84 THR A CA 1
ATOM 607 C C . THR A 1 84 ? -17.416 -12.988 21.076 1.00 83.44 84 THR A C 1
ATOM 609 O O . THR A 1 84 ? -18.146 -12.972 22.064 1.00 83.44 84 THR A O 1
ATOM 612 N N . ASP A 1 85 ? -16.938 -14.131 20.574 1.00 85.75 85 ASP A N 1
ATOM 613 C CA . ASP A 1 85 ? -17.265 -15.466 21.105 1.00 85.75 85 ASP A CA 1
ATOM 614 C C . ASP A 1 85 ? -16.766 -15.684 22.548 1.00 85.75 85 ASP A C 1
ATOM 616 O O . ASP A 1 85 ? -17.291 -16.534 23.271 1.00 85.75 85 ASP A O 1
ATOM 620 N N . THR A 1 86 ? -15.789 -14.890 23.012 1.00 85.50 86 THR A N 1
ATOM 621 C CA . THR A 1 86 ? -15.353 -14.906 24.424 1.00 85.50 86 THR A CA 1
ATOM 622 C C . THR A 1 86 ? -16.339 -14.219 25.375 1.00 85.50 86 THR A C 1
ATOM 624 O O . THR A 1 86 ? -16.129 -14.253 26.585 1.00 85.50 86 THR A O 1
ATOM 627 N N . ASN A 1 87 ? -17.429 -13.640 24.850 1.00 81.44 87 ASN A N 1
ATOM 628 C CA . ASN A 1 87 ? -18.401 -12.814 25.572 1.00 81.44 87 ASN A CA 1
ATOM 629 C C . ASN A 1 87 ? -17.723 -11.732 26.433 1.00 81.44 87 ASN A C 1
ATOM 631 O O . ASN A 1 87 ? -17.884 -11.719 27.655 1.00 81.44 87 ASN A O 1
ATOM 635 N N . PRO A 1 88 ? -16.930 -10.836 25.817 1.00 80.94 88 PRO A N 1
ATOM 636 C CA . PRO A 1 88 ? -16.211 -9.803 26.545 1.00 80.94 88 PRO A CA 1
ATOM 637 C C . PRO A 1 88 ? -17.199 -8.794 27.136 1.00 80.94 88 PRO A C 1
ATOM 639 O O . PRO A 1 88 ? -17.874 -8.065 26.405 1.00 80.94 88 PRO A O 1
ATOM 642 N N . VAL A 1 89 ? -17.250 -8.737 28.467 1.00 82.00 89 VAL A N 1
ATOM 643 C CA . VAL A 1 89 ? -18.049 -7.762 29.215 1.00 82.00 89 VAL A CA 1
ATOM 644 C C . VAL A 1 89 ? -17.130 -6.658 29.724 1.00 82.00 89 VAL A C 1
ATOM 646 O O . VAL A 1 89 ? -16.180 -6.919 30.464 1.00 82.00 89 VAL A O 1
ATOM 649 N N . ILE A 1 90 ? -17.397 -5.416 29.323 1.00 82.75 90 ILE A N 1
ATOM 650 C CA . ILE A 1 90 ? -16.726 -4.233 29.871 1.00 82.75 90 ILE A CA 1
ATOM 651 C C . ILE A 1 90 ? -17.794 -3.363 30.516 1.00 82.75 90 ILE A C 1
ATOM 653 O O . ILE A 1 90 ? -18.690 -2.869 29.833 1.00 82.75 90 ILE A O 1
ATOM 657 N N . ARG A 1 91 ? -17.669 -3.164 31.834 1.00 80.94 91 ARG A N 1
ATOM 658 C CA . ARG A 1 91 ? -18.739 -2.610 32.679 1.00 80.94 91 ARG A CA 1
ATOM 659 C C . ARG A 1 91 ? -19.999 -3.468 32.535 1.00 80.94 91 ARG A C 1
ATOM 661 O O . ARG A 1 91 ? -19.945 -4.625 32.928 1.00 80.94 91 ARG A O 1
ATOM 668 N N . ASP A 1 92 ? -21.050 -2.940 31.917 1.00 83.56 92 ASP A N 1
ATOM 669 C CA . ASP A 1 92 ? -22.347 -3.598 31.738 1.00 83.56 92 ASP A CA 1
ATOM 670 C C . ASP A 1 92 ? -22.699 -3.836 30.258 1.00 83.56 92 ASP A C 1
ATOM 672 O O . ASP A 1 92 ? -23.836 -4.176 29.924 1.00 83.56 92 ASP A O 1
ATOM 676 N N . HIS A 1 93 ? -21.713 -3.695 29.366 1.00 83.75 93 HIS A N 1
ATOM 677 C CA . HIS A 1 93 ? -21.872 -3.895 27.931 1.00 83.75 93 HIS A CA 1
ATOM 678 C C . HIS A 1 93 ? -21.159 -5.147 27.419 1.00 83.75 93 HIS A C 1
ATOM 680 O O . HIS A 1 93 ? -19.989 -5.390 27.724 1.00 83.75 93 HIS A O 1
ATOM 686 N N . CYS A 1 94 ? -21.845 -5.870 26.536 1.00 87.06 94 CYS A N 1
ATOM 687 C CA . CYS A 1 94 ? -21.259 -6.916 25.699 1.00 87.06 94 CYS A CA 1
ATOM 688 C C . CYS A 1 94 ? -20.563 -6.260 24.505 1.00 87.06 94 CYS A C 1
ATOM 690 O O . CYS A 1 94 ? -21.220 -5.627 23.675 1.00 87.06 94 CYS A O 1
ATOM 692 N N . ILE A 1 95 ? -19.245 -6.399 24.387 1.00 88.62 95 ILE A N 1
ATOM 693 C CA . ILE A 1 95 ? -18.503 -5.760 23.297 1.00 88.62 95 ILE A CA 1
ATOM 694 C C . ILE A 1 95 ? -18.650 -6.560 22.000 1.00 88.62 95 ILE A C 1
ATOM 696 O O . ILE A 1 95 ? -18.301 -7.740 21.934 1.00 88.62 95 ILE A O 1
ATOM 700 N N . ASN A 1 96 ? -19.103 -5.893 20.938 1.00 88.31 96 ASN A N 1
ATOM 701 C CA . ASN A 1 96 ? -19.170 -6.467 19.597 1.00 88.31 96 ASN A CA 1
ATOM 702 C C . ASN A 1 96 ? -18.318 -5.648 18.626 1.00 88.31 96 ASN A C 1
ATOM 704 O O . ASN A 1 96 ? -18.610 -4.485 18.360 1.00 88.31 96 ASN A O 1
ATOM 708 N N . VAL A 1 97 ? -17.246 -6.239 18.106 1.00 92.81 97 VAL A N 1
ATOM 709 C CA . VAL A 1 97 ? -16.335 -5.539 17.199 1.00 92.81 97 VAL A CA 1
ATOM 710 C C . VAL A 1 97 ? -16.824 -5.697 15.763 1.00 92.81 97 VAL A C 1
ATOM 712 O O . VAL A 1 97 ? -16.889 -6.802 15.228 1.00 92.81 97 VAL A O 1
ATOM 715 N N . HIS A 1 98 ? -17.110 -4.576 15.105 1.00 92.81 98 HIS A N 1
ATOM 716 C CA . HIS A 1 98 ? -17.579 -4.556 13.723 1.00 92.81 98 HIS A CA 1
ATOM 717 C C . HIS A 1 98 ? -16.511 -3.972 12.810 1.00 92.81 98 HIS A C 1
ATOM 719 O O . HIS A 1 98 ? -16.309 -2.761 12.770 1.00 92.81 98 HIS A O 1
ATOM 725 N N . VAL A 1 99 ? -15.844 -4.835 12.046 1.00 96.44 99 VAL A N 1
ATOM 726 C CA . VAL A 1 99 ? -14.824 -4.422 11.079 1.00 96.44 99 VAL A CA 1
ATOM 727 C C . VAL A 1 99 ? -15.459 -4.245 9.705 1.00 96.44 99 VAL A C 1
ATOM 729 O O . VAL A 1 99 ? -16.144 -5.139 9.212 1.00 96.44 99 VAL A O 1
ATOM 732 N N . ARG A 1 100 ? -15.198 -3.109 9.059 1.00 95.88 100 ARG A N 1
ATOM 733 C CA . ARG A 1 100 ? -15.596 -2.858 7.670 1.00 95.88 100 ARG A CA 1
ATOM 734 C C . ARG A 1 100 ? -14.440 -2.319 6.844 1.00 95.88 100 ARG A C 1
ATOM 736 O O . ARG A 1 100 ? -13.550 -1.649 7.363 1.00 95.88 100 ARG A O 1
ATOM 743 N N . ALA A 1 101 ? -14.500 -2.585 5.545 1.00 95.31 101 ALA A N 1
ATOM 744 C CA . ALA A 1 101 ? -13.599 -1.978 4.580 1.00 95.31 101 ALA A CA 1
ATOM 745 C C . ALA A 1 101 ? -13.842 -0.466 4.497 1.00 95.31 101 ALA A C 1
ATOM 747 O O . ALA A 1 101 ? -14.992 -0.016 4.506 1.00 95.31 101 ALA A O 1
ATOM 748 N N . GLY A 1 102 ? -12.768 0.305 4.378 1.00 93.19 102 GLY A N 1
ATOM 749 C CA . GLY A 1 102 ? -12.833 1.715 4.017 1.00 93.19 102 GLY A CA 1
ATOM 750 C C . GLY A 1 102 ? -11.659 2.105 3.138 1.00 93.19 102 GLY A C 1
ATOM 751 O O . GLY A 1 102 ? -10.541 1.634 3.337 1.00 93.19 102 GLY A O 1
ATOM 752 N N . ASP A 1 103 ? -11.923 2.972 2.166 1.00 91.69 103 ASP A N 1
ATOM 753 C CA . ASP A 1 103 ? -10.858 3.642 1.433 1.00 91.69 103 ASP A CA 1
ATOM 754 C C . ASP A 1 103 ? -10.166 4.648 2.361 1.00 91.69 103 ASP A C 1
ATOM 756 O O . ASP A 1 103 ? -10.832 5.401 3.080 1.00 91.69 103 ASP A O 1
ATOM 760 N N . ALA A 1 104 ? -8.835 4.634 2.384 1.00 92.75 104 ALA A N 1
ATOM 761 C CA . ALA A 1 104 ? -8.070 5.432 3.330 1.00 92.75 104 ALA A CA 1
ATOM 762 C C . ALA A 1 104 ? -8.240 6.940 3.090 1.00 92.75 104 ALA A C 1
ATOM 764 O O . ALA A 1 104 ? -8.396 7.689 4.054 1.00 92.75 104 ALA A O 1
ATOM 765 N N . LYS A 1 105 ? -8.323 7.371 1.824 1.00 91.62 105 LYS A N 1
ATOM 766 C CA . LYS A 1 105 ? -8.542 8.775 1.468 1.00 91.62 105 LYS A CA 1
ATOM 767 C C . LYS A 1 105 ? -9.935 9.234 1.889 1.00 91.62 105 LYS A C 1
ATOM 769 O O . LYS A 1 105 ? -10.056 10.232 2.591 1.00 91.62 105 LYS A O 1
ATOM 774 N N . ILE A 1 106 ? -10.972 8.474 1.533 1.00 93.00 106 ILE A N 1
ATOM 775 C CA . ILE A 1 106 ? -12.357 8.785 1.931 1.00 93.00 106 ILE A CA 1
ATOM 776 C C . ILE A 1 106 ? -12.482 8.811 3.462 1.00 93.00 106 ILE A C 1
ATOM 778 O O . ILE A 1 106 ? -13.139 9.682 4.029 1.00 93.00 106 ILE A O 1
ATOM 782 N N . THR A 1 107 ? -11.829 7.873 4.154 1.00 94.81 107 THR A N 1
ATOM 783 C CA . THR A 1 107 ? -11.849 7.817 5.621 1.00 94.81 107 THR A CA 1
ATOM 784 C C . THR A 1 107 ? -11.154 9.032 6.232 1.00 94.81 107 THR A C 1
ATOM 786 O O . THR A 1 107 ? -11.719 9.646 7.135 1.00 94.81 107 THR A O 1
ATOM 789 N N . LEU A 1 108 ? -9.982 9.428 5.725 1.00 94.56 108 LEU A N 1
ATOM 790 C CA . LEU A 1 108 ? -9.285 10.636 6.168 1.00 94.56 108 LEU A CA 1
ATOM 791 C C . LEU A 1 108 ? -10.142 11.894 5.961 1.00 94.56 108 LEU A C 1
ATOM 793 O O . LEU A 1 108 ? -10.260 12.707 6.879 1.00 94.56 108 LEU A O 1
ATOM 797 N N . GLU A 1 109 ? -10.759 12.047 4.787 1.00 93.88 109 GLU A N 1
ATOM 798 C CA . GLU A 1 109 ? -11.635 13.182 4.466 1.00 93.88 109 GLU A CA 1
ATOM 799 C C . GLU A 1 109 ? -12.805 13.279 5.460 1.00 93.88 109 GLU A C 1
ATOM 801 O O . GLU A 1 109 ? -13.072 14.351 6.003 1.00 93.88 109 GLU A O 1
ATOM 806 N N . GLY A 1 110 ? -13.448 12.155 5.796 1.00 94.69 110 GLY A N 1
ATOM 807 C CA . GLY A 1 110 ? -14.517 12.136 6.801 1.00 94.69 110 GLY A CA 1
ATOM 808 C C . GLY A 1 110 ? -14.036 12.371 8.237 1.00 94.69 110 GLY A C 1
ATOM 809 O O . GLY A 1 110 ? -14.756 12.962 9.045 1.00 94.69 110 GLY A O 1
ATOM 810 N N . LEU A 1 111 ? -12.832 11.908 8.593 1.00 95.00 111 LEU A N 1
ATOM 811 C CA . LEU A 1 111 ? -12.260 12.123 9.928 1.00 95.00 111 LEU A CA 1
ATOM 812 C C . LEU A 1 111 ? -11.820 13.574 10.144 1.00 95.00 111 LEU A C 1
ATOM 814 O O . LEU A 1 111 ? -11.963 14.086 11.257 1.00 95.00 111 LEU A O 1
ATOM 818 N N . THR A 1 112 ? -11.306 14.217 9.094 1.00 94.62 112 THR A N 1
ATOM 819 C CA . THR A 1 112 ? -10.829 15.605 9.128 1.00 94.62 112 THR A CA 1
ATOM 820 C C . THR A 1 112 ? -11.952 16.625 8.951 1.00 94.62 112 THR A C 1
ATOM 822 O O . THR A 1 112 ? -11.910 17.681 9.588 1.00 94.62 112 THR A O 1
ATOM 825 N N . GLY A 1 113 ? -12.969 16.288 8.153 1.00 92.12 113 GLY A N 1
ATOM 826 C CA . GLY A 1 113 ? -14.168 17.085 7.917 1.00 92.12 113 GLY A CA 1
ATOM 827 C C . GLY A 1 113 ? -15.384 16.641 8.738 1.00 92.12 113 GLY A C 1
ATOM 828 O O . GLY A 1 113 ? -15.297 16.348 9.934 1.00 92.12 113 GLY A O 1
ATOM 829 N N . THR A 1 114 ? -16.550 16.638 8.088 1.00 89.19 114 THR A N 1
ATOM 830 C CA . THR A 1 114 ? -17.816 16.177 8.671 1.00 89.19 114 THR A CA 1
ATOM 831 C C . THR A 1 114 ? -18.035 14.707 8.341 1.00 89.19 114 THR A C 1
ATOM 833 O O . THR A 1 114 ? -18.013 14.314 7.178 1.00 89.19 114 THR A O 1
ATOM 836 N N . TRP A 1 115 ? -18.291 13.903 9.371 1.00 92.88 115 TRP A N 1
ATOM 837 C CA . TRP A 1 115 ? -18.584 12.487 9.199 1.00 92.88 115 TRP A CA 1
ATOM 838 C C . TRP A 1 115 ? -20.064 12.275 8.867 1.00 92.88 115 TRP A C 1
ATOM 840 O O . TRP A 1 115 ? -20.920 12.447 9.735 1.00 92.88 115 TRP A O 1
ATOM 850 N N . ASP A 1 116 ? -20.364 11.883 7.630 1.00 90.19 116 ASP A N 1
ATOM 851 C CA . ASP A 1 116 ? -21.724 11.545 7.209 1.00 90.19 116 ASP A CA 1
ATOM 852 C C . ASP A 1 116 ? -22.033 10.071 7.499 1.00 90.19 116 ASP A C 1
ATOM 854 O O . ASP A 1 116 ? -21.537 9.159 6.837 1.00 90.19 116 ASP A O 1
ATOM 858 N N . THR A 1 117 ? -22.887 9.822 8.490 1.00 91.19 117 THR A N 1
ATOM 859 C CA . THR A 1 117 ? -23.254 8.459 8.884 1.00 91.19 117 THR A CA 1
ATOM 860 C C . THR A 1 117 ? -24.119 7.738 7.855 1.00 91.19 117 THR A C 1
ATOM 862 O O . THR A 1 117 ? -24.113 6.506 7.841 1.00 91.19 117 THR A O 1
ATOM 865 N N . ALA A 1 118 ? -24.825 8.461 6.979 1.00 90.25 118 ALA A N 1
ATOM 866 C CA . ALA A 1 118 ? -25.675 7.856 5.959 1.00 90.25 118 ALA A CA 1
ATOM 867 C C . ALA A 1 118 ? -24.845 7.215 4.838 1.00 90.25 118 ALA A C 1
ATOM 869 O O . ALA A 1 118 ? -25.163 6.112 4.395 1.00 90.25 118 ALA A O 1
ATOM 870 N N . SER A 1 119 ? -23.768 7.878 4.402 1.00 88.50 119 SER A N 1
ATOM 871 C CA . SER A 1 119 ? -22.889 7.379 3.336 1.00 88.50 119 SER A CA 1
ATOM 872 C C . SER A 1 119 ? -21.678 6.598 3.852 1.00 88.50 119 SER A C 1
ATOM 874 O O . SER A 1 119 ? -21.263 5.624 3.223 1.00 88.50 119 SER A O 1
ATOM 876 N N . MET A 1 120 ? -21.117 6.979 5.004 1.00 89.69 120 MET A N 1
ATOM 877 C CA . MET A 1 120 ? -19.880 6.395 5.538 1.00 89.69 120 MET A CA 1
ATOM 878 C C . MET A 1 120 ? -20.122 5.356 6.637 1.00 89.69 120 MET A C 1
ATOM 880 O O . MET A 1 120 ? -19.175 4.699 7.074 1.00 89.69 120 MET A O 1
ATOM 884 N N . GLY A 1 121 ? -21.365 5.199 7.099 1.00 91.44 121 GLY A N 1
ATOM 885 C CA . GLY A 1 121 ? -21.720 4.354 8.237 1.00 91.44 121 GLY A CA 1
ATOM 886 C C . GLY A 1 121 ? -21.295 4.952 9.581 1.00 91.44 121 GLY A C 1
ATOM 887 O O . GLY A 1 121 ? -20.933 6.124 9.683 1.00 91.44 121 GLY A O 1
ATOM 888 N N . ALA A 1 122 ? -21.324 4.140 10.641 1.00 92.56 122 ALA A N 1
ATOM 889 C CA . ALA A 1 122 ? -20.910 4.586 11.971 1.00 92.56 122 ALA A CA 1
ATOM 890 C C . ALA A 1 122 ? -19.464 5.113 11.962 1.00 92.56 122 ALA A C 1
ATOM 892 O O . ALA A 1 122 ? -18.576 4.520 11.326 1.00 92.56 122 ALA A O 1
ATOM 893 N N . ARG A 1 123 ? -19.240 6.221 12.683 1.00 94.06 123 ARG A N 1
ATOM 894 C CA . ARG A 1 123 ? -17.900 6.776 12.889 1.00 94.06 123 ARG A CA 1
ATOM 895 C C . ARG A 1 123 ? -17.052 5.730 13.619 1.00 94.06 123 ARG A C 1
ATOM 897 O O . ARG A 1 123 ? -17.497 5.241 14.656 1.00 94.06 123 ARG A O 1
ATOM 904 N N . PRO A 1 124 ? -15.883 5.348 13.083 1.00 96.12 124 PRO A N 1
ATOM 905 C CA . PRO A 1 124 ? -15.062 4.323 13.704 1.00 96.12 124 PRO A CA 1
ATOM 906 C C . PRO A 1 124 ? -14.499 4.773 15.054 1.00 96.12 124 PRO A C 1
ATOM 908 O O . PRO A 1 124 ? -14.101 5.924 15.208 1.00 96.12 124 PRO A O 1
ATOM 911 N N . ALA A 1 125 ? -14.395 3.830 15.989 1.00 95.19 125 ALA A N 1
ATOM 912 C CA . ALA A 1 125 ? -13.591 3.961 17.203 1.00 95.19 125 ALA A CA 1
ATOM 913 C C . ALA A 1 125 ? -12.097 3.713 16.921 1.00 95.19 125 ALA A C 1
ATOM 915 O O . ALA A 1 125 ? -11.224 4.208 17.631 1.00 95.19 125 ALA A O 1
ATOM 916 N N . ALA A 1 126 ? -11.788 2.955 15.865 1.00 96.62 126 ALA A N 1
ATOM 917 C CA . ALA A 1 126 ? -10.425 2.760 15.390 1.00 96.62 126 ALA A CA 1
ATOM 918 C C . ALA A 1 126 ? -10.358 2.673 13.864 1.00 96.62 126 ALA A C 1
ATOM 920 O O . ALA A 1 126 ? -11.272 2.170 13.203 1.00 96.62 126 ALA A O 1
ATOM 921 N N . TRP A 1 127 ? -9.243 3.138 13.314 1.00 97.81 127 TRP A N 1
ATOM 922 C CA . TRP A 1 127 ? -8.941 3.099 11.894 1.00 97.81 127 TRP A CA 1
ATOM 923 C C . TRP A 1 127 ? -7.612 2.383 11.646 1.00 97.81 127 TRP A C 1
ATOM 925 O O . TRP A 1 127 ? -6.627 2.643 12.331 1.00 97.81 127 TRP A O 1
ATOM 935 N N . ILE A 1 128 ? -7.598 1.468 10.679 1.00 97.75 128 ILE A N 1
ATOM 936 C CA . ILE A 1 128 ? -6.425 0.692 10.271 1.00 97.75 128 ILE A CA 1
ATOM 937 C C . ILE A 1 128 ? -6.201 0.911 8.766 1.00 97.75 128 ILE A C 1
ATOM 939 O O . ILE A 1 128 ? -6.654 0.091 7.965 1.00 97.75 128 ILE A O 1
ATOM 943 N N . PRO A 1 129 ? -5.583 2.027 8.340 1.00 96.06 129 PRO A N 1
ATOM 944 C CA . PRO A 1 129 ? -5.195 2.219 6.942 1.00 96.06 129 PRO A CA 1
ATOM 945 C C . PRO A 1 129 ? -4.037 1.290 6.557 1.00 96.06 129 PRO A C 1
ATOM 947 O O . PRO A 1 129 ? -3.454 0.651 7.424 1.00 96.06 129 PRO A O 1
ATOM 950 N N . GLN A 1 130 ? -3.663 1.221 5.276 1.00 94.62 130 GLN A N 1
ATOM 951 C CA . GLN A 1 130 ? -2.538 0.387 4.826 1.00 94.62 130 GLN A CA 1
ATOM 952 C C . GLN A 1 130 ? -1.163 0.936 5.258 1.00 94.62 130 GLN A C 1
ATOM 954 O O . GLN A 1 130 ? -0.225 0.157 5.449 1.00 94.62 130 GLN A O 1
ATOM 959 N N . SER A 1 131 ? -1.035 2.250 5.476 1.00 93.50 131 SER A N 1
ATOM 960 C CA . SER A 1 131 ? 0.233 2.890 5.842 1.00 93.50 131 SER A CA 1
ATOM 961 C C . SER A 1 131 ? 0.103 4.012 6.880 1.00 93.50 131 SER A C 1
ATOM 963 O O . SER A 1 131 ? -0.852 4.791 6.871 1.00 93.50 131 SER A O 1
ATOM 965 N N . THR A 1 132 ? 1.141 4.169 7.706 1.00 93.06 132 THR A N 1
ATOM 966 C CA . THR A 1 132 ? 1.367 5.305 8.619 1.00 93.06 132 THR A CA 1
ATOM 967 C C . THR A 1 132 ? 1.356 6.681 7.945 1.00 93.06 132 THR A C 1
ATOM 969 O O . THR A 1 132 ? 1.096 7.673 8.631 1.00 93.06 132 THR A O 1
ATOM 972 N N . ILE A 1 133 ? 1.510 6.767 6.615 1.00 90.12 133 ILE A N 1
ATOM 973 C CA . ILE A 1 133 ? 1.301 8.016 5.854 1.00 90.12 133 ILE A CA 1
ATOM 974 C C . ILE A 1 133 ? -0.028 8.680 6.248 1.00 90.12 133 ILE A C 1
ATOM 976 O O . ILE A 1 133 ? -0.068 9.875 6.532 1.00 90.12 133 ILE A O 1
ATOM 980 N N . TRP A 1 134 ? -1.090 7.886 6.369 1.00 93.56 134 TRP A N 1
ATOM 981 C CA . TRP A 1 134 ? -2.425 8.374 6.692 1.00 93.56 134 TRP A CA 1
ATOM 982 C C . TRP A 1 134 ? -2.565 8.873 8.132 1.00 93.56 134 TRP A C 1
ATOM 984 O O . TRP A 1 134 ? -3.224 9.882 8.375 1.00 93.56 134 TRP A O 1
ATOM 994 N N . SER A 1 135 ? -1.915 8.211 9.096 1.00 93.25 135 SER A N 1
ATOM 995 C CA . SER A 1 135 ? -1.873 8.717 10.475 1.00 93.25 135 SER A CA 1
ATOM 996 C C . SER A 1 135 ? -1.082 10.016 10.593 1.00 93.25 135 SER A C 1
ATOM 998 O O . SER A 1 135 ? -1.476 10.890 11.359 1.00 93.25 135 SER A O 1
ATOM 1000 N N . ALA A 1 136 ? 0.003 10.169 9.827 1.00 91.50 136 ALA A N 1
ATOM 1001 C CA . ALA A 1 136 ? 0.796 11.393 9.817 1.00 91.50 136 ALA A CA 1
ATOM 1002 C C . ALA A 1 136 ? 0.005 12.564 9.210 1.00 91.50 136 ALA A C 1
ATOM 1004 O O . ALA A 1 136 ? 0.047 13.681 9.730 1.00 91.50 136 ALA A O 1
ATOM 1005 N N . GLU A 1 137 ? -0.763 12.303 8.150 1.00 92.00 137 GLU A N 1
ATOM 1006 C CA . GLU A 1 137 ? -1.649 13.296 7.543 1.00 92.00 137 GLU A CA 1
ATOM 1007 C C . GLU A 1 137 ? -2.783 13.694 8.496 1.00 92.00 137 GLU A C 1
ATOM 1009 O O . GLU A 1 137 ? -2.986 14.883 8.750 1.00 92.00 137 GLU A O 1
ATOM 1014 N N . LEU A 1 138 ? -3.448 12.719 9.127 1.00 94.81 138 LEU A N 1
ATOM 1015 C CA . LEU A 1 138 ? -4.465 12.992 10.144 1.00 94.81 138 LEU A CA 1
ATOM 1016 C C . LEU A 1 138 ? -3.894 13.802 11.314 1.00 94.81 138 LEU A C 1
ATOM 1018 O O . LEU A 1 138 ? -4.508 14.783 11.723 1.00 94.81 138 LEU A O 1
ATOM 1022 N N . ALA A 1 139 ? -2.704 13.453 11.811 1.00 93.62 139 ALA A N 1
ATOM 1023 C CA . ALA A 1 139 ? -2.040 14.181 12.891 1.00 93.62 139 ALA A CA 1
ATOM 1024 C C . ALA A 1 139 ? -1.676 15.626 12.507 1.00 93.62 139 ALA A C 1
ATOM 1026 O O . ALA A 1 139 ? -1.619 16.495 13.373 1.00 93.62 139 ALA A O 1
ATOM 1027 N N . THR A 1 140 ? -1.443 15.892 11.219 1.00 93.00 140 THR A N 1
ATOM 1028 C CA . THR A 1 140 ? -1.139 17.239 10.714 1.00 93.00 140 THR A CA 1
ATOM 1029 C C . THR A 1 140 ? -2.385 18.126 10.686 1.00 93.00 140 THR A C 1
ATOM 1031 O O . THR A 1 140 ? -2.291 19.319 10.968 1.00 93.00 140 THR A O 1
ATOM 1034 N N . VAL A 1 141 ? -3.550 17.559 10.353 1.00 94.31 141 VAL A N 1
ATOM 1035 C CA . VAL A 1 141 ? -4.800 18.322 10.183 1.00 94.31 141 VAL A CA 1
ATOM 1036 C C . VAL A 1 141 ? -5.645 18.357 11.463 1.00 94.31 141 VAL A C 1
ATOM 1038 O O . VAL A 1 141 ? -6.217 19.396 11.782 1.00 94.31 141 VAL A O 1
ATOM 1041 N N . ARG A 1 142 ? -5.746 17.235 12.186 1.00 94.19 142 ARG A N 1
ATOM 1042 C CA . ARG A 1 142 ? -6.587 17.027 13.382 1.00 94.19 142 ARG A CA 1
ATOM 1043 C C . ARG A 1 142 ? -5.868 16.136 14.416 1.00 94.19 142 ARG A C 1
ATOM 1045 O O . ARG A 1 142 ? -6.278 14.991 14.625 1.00 94.19 142 ARG A O 1
ATOM 1052 N N . PRO A 1 143 ? -4.787 16.608 15.060 1.00 93.12 143 PRO A N 1
ATOM 1053 C CA . PRO A 1 143 ? -4.037 15.808 16.034 1.00 93.12 143 PRO A CA 1
ATOM 1054 C C . PRO A 1 143 ? -4.897 15.307 17.202 1.00 93.12 143 PRO A C 1
ATOM 1056 O O . PRO A 1 143 ? -4.674 14.208 17.700 1.00 93.12 143 PRO A O 1
ATOM 1059 N N . GLU A 1 144 ? -5.909 16.071 17.613 1.00 93.19 144 GLU A N 1
ATOM 1060 C CA . GLU A 1 144 ? -6.828 15.714 18.695 1.00 93.19 144 GLU A CA 1
ATOM 1061 C C . GLU A 1 144 ? -7.786 14.568 18.340 1.00 93.19 144 GLU A C 1
ATOM 1063 O O . GLU A 1 144 ? -8.423 14.010 19.227 1.00 93.19 144 GLU A O 1
ATOM 1068 N N . ALA A 1 145 ? -7.884 14.194 17.059 1.00 92.50 145 ALA A N 1
ATOM 1069 C CA . ALA A 1 145 ? -8.667 13.039 16.636 1.00 92.50 145 ALA A CA 1
ATOM 1070 C C . ALA A 1 145 ? -7.968 11.701 16.936 1.00 92.50 145 ALA A C 1
ATOM 1072 O O . ALA A 1 145 ? -8.615 10.661 16.822 1.00 92.50 145 ALA A O 1
ATOM 1073 N N . ILE A 1 146 ? -6.676 11.705 17.287 1.00 94.81 146 ILE A N 1
ATOM 1074 C CA . ILE A 1 146 ? -5.870 10.500 17.521 1.00 94.81 146 ILE A CA 1
ATOM 1075 C C . ILE A 1 146 ? -5.643 10.301 19.023 1.00 94.81 146 ILE A C 1
ATOM 1077 O O . ILE A 1 146 ? -5.100 11.165 19.709 1.00 94.81 146 ILE A O 1
ATOM 1081 N N . GLU A 1 147 ? -5.990 9.119 19.530 1.00 94.12 147 GLU A N 1
ATOM 1082 C CA . GLU A 1 147 ? -5.758 8.742 20.924 1.00 94.12 147 GLU A CA 1
ATOM 1083 C C . GLU A 1 147 ? -4.465 7.931 21.113 1.00 94.12 147 GLU A C 1
ATOM 1085 O O . GLU A 1 147 ? -4.368 6.725 20.836 1.00 94.12 147 GLU A O 1
ATOM 1090 N N . GLY A 1 148 ? -3.463 8.590 21.696 1.00 91.12 148 GLY A N 1
ATOM 1091 C CA . GLY A 1 148 ? -2.140 8.020 21.949 1.00 91.12 148 GLY A CA 1
ATOM 1092 C C . GLY A 1 148 ? -1.344 7.786 20.663 1.00 91.12 148 GLY A C 1
ATOM 1093 O O . GLY A 1 148 ? -1.554 8.460 19.661 1.00 91.12 148 GLY A O 1
ATOM 1094 N N . THR A 1 149 ? -0.400 6.846 20.698 1.00 90.62 149 THR A N 1
ATOM 1095 C CA . THR A 1 149 ? 0.504 6.595 19.565 1.00 90.62 149 THR A CA 1
ATOM 1096 C C . THR A 1 149 ? -0.026 5.464 18.679 1.00 90.62 149 THR A C 1
ATOM 1098 O O . THR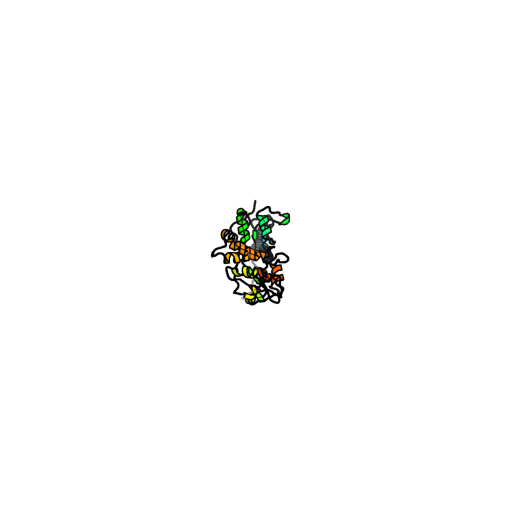 A 1 149 ? -0.278 4.372 19.204 1.00 90.62 149 THR A O 1
ATOM 1101 N N . PRO A 1 150 ? -0.167 5.672 17.353 1.00 93.50 150 PRO A N 1
ATOM 1102 C CA . PRO A 1 150 ? -0.481 4.593 16.422 1.00 93.50 150 PRO A CA 1
ATOM 1103 C C . PRO A 1 150 ? 0.516 3.436 16.537 1.00 93.50 150 PRO A C 1
ATOM 1105 O O . PRO A 1 150 ? 1.712 3.652 16.727 1.00 93.50 150 PRO A O 1
ATOM 1108 N N . THR A 1 151 ? 0.023 2.202 16.439 1.00 93.50 151 THR A N 1
ATOM 1109 C CA . THR A 1 151 ? 0.851 0.990 16.567 1.00 93.50 151 THR A CA 1
ATOM 1110 C C . THR A 1 151 ? 0.701 0.121 15.326 1.00 93.50 151 THR A C 1
ATOM 1112 O O . THR A 1 151 ? -0.414 -0.280 15.002 1.00 93.50 151 THR A O 1
ATOM 1115 N N . SER A 1 152 ? 1.802 -0.194 14.642 1.00 95.88 152 SER A N 1
ATOM 1116 C CA . SER A 1 152 ? 1.804 -1.083 13.472 1.00 95.88 152 SER A CA 1
ATOM 1117 C C . SER A 1 152 ? 1.346 -2.493 13.861 1.00 95.88 152 SER A C 1
ATOM 1119 O O . SER A 1 152 ? 1.932 -3.112 14.751 1.00 95.88 152 SER A O 1
ATOM 1121 N N . LEU A 1 153 ? 0.295 -3.004 13.212 1.00 94.62 153 LEU A N 1
ATOM 1122 C CA . LEU A 1 153 ? -0.243 -4.340 13.507 1.00 94.62 153 LEU A CA 1
ATOM 1123 C C . LEU A 1 153 ? 0.518 -5.437 12.767 1.00 94.62 153 LEU A C 1
ATOM 1125 O O . LEU A 1 153 ? 0.826 -6.485 13.331 1.00 94.62 153 LEU A O 1
ATOM 1129 N N . VAL A 1 154 ? 0.783 -5.199 11.485 1.00 94.88 154 VAL A N 1
ATOM 1130 C CA . VAL A 1 154 ? 1.442 -6.131 10.572 1.00 94.88 154 VAL A CA 1
ATOM 1131 C C . VAL A 1 154 ? 2.195 -5.336 9.522 1.00 94.88 154 VAL A C 1
ATOM 1133 O O . VAL A 1 154 ? 1.766 -4.257 9.133 1.00 94.88 154 VAL A O 1
ATOM 1136 N N . THR A 1 155 ? 3.301 -5.879 9.029 1.00 95.81 155 THR A N 1
ATOM 1137 C CA . THR A 1 155 ? 4.102 -5.228 7.995 1.00 95.81 155 THR A CA 1
ATOM 1138 C C . THR A 1 155 ? 4.194 -6.093 6.748 1.00 95.81 155 THR A C 1
ATOM 1140 O O . THR A 1 155 ? 4.217 -7.321 6.809 1.00 95.81 155 THR A O 1
ATOM 1143 N N . THR A 1 156 ? 4.246 -5.446 5.590 1.00 96.50 156 THR A N 1
ATOM 1144 C CA . THR A 1 156 ? 4.519 -6.091 4.306 1.00 96.50 156 THR A CA 1
ATOM 1145 C C . THR A 1 156 ? 5.359 -5.150 3.447 1.00 96.50 156 THR A C 1
ATOM 1147 O O . THR A 1 156 ? 5.076 -3.946 3.401 1.00 96.50 156 THR A O 1
ATOM 1150 N N . PRO A 1 157 ? 6.417 -5.646 2.788 1.00 96.69 157 PRO A N 1
ATOM 1151 C CA . PRO A 1 157 ? 7.205 -4.810 1.904 1.00 96.69 157 PRO A CA 1
ATOM 1152 C C . PRO A 1 157 ? 6.410 -4.449 0.650 1.00 96.69 157 PRO A C 1
ATOM 1154 O O . PRO A 1 157 ? 5.588 -5.221 0.147 1.00 96.69 157 PRO A O 1
ATOM 1157 N N . VAL A 1 158 ? 6.689 -3.264 0.120 1.00 96.94 158 VAL A N 1
ATOM 1158 C CA . VAL A 1 158 ? 6.281 -2.884 -1.228 1.00 96.94 158 VAL A CA 1
ATOM 1159 C C . VAL A 1 158 ? 7.285 -3.468 -2.211 1.00 96.94 158 VAL A C 1
ATOM 1161 O O . VAL A 1 158 ? 8.487 -3.214 -2.134 1.00 96.94 158 VAL A O 1
ATOM 1164 N N . VAL A 1 159 ? 6.766 -4.242 -3.155 1.00 97.31 159 VAL A N 1
ATOM 1165 C CA . VAL A 1 159 ? 7.513 -4.891 -4.229 1.00 97.31 159 VAL A CA 1
ATOM 1166 C C . VAL A 1 159 ? 7.080 -4.322 -5.576 1.00 97.31 159 VAL A C 1
ATOM 1168 O O . VAL A 1 159 ? 6.029 -3.694 -5.703 1.00 97.31 159 VAL A O 1
ATOM 1171 N N . LEU A 1 160 ? 7.872 -4.572 -6.614 1.00 97.50 160 LEU A N 1
ATOM 1172 C CA . LEU A 1 160 ? 7.427 -4.424 -7.993 1.00 97.50 160 LEU A CA 1
ATOM 1173 C C . LEU A 1 160 ? 6.943 -5.777 -8.502 1.00 97.50 160 LEU A C 1
ATOM 1175 O O . LEU A 1 160 ? 7.734 -6.709 -8.645 1.00 97.50 160 LEU A O 1
ATOM 1179 N N . ALA A 1 161 ? 5.656 -5.878 -8.820 1.00 97.75 161 ALA A N 1
ATOM 1180 C CA . ALA A 1 161 ? 5.166 -6.972 -9.642 1.00 97.75 161 ALA A CA 1
ATOM 1181 C C . ALA A 1 161 ? 5.560 -6.689 -11.089 1.00 97.75 161 ALA A C 1
ATOM 1183 O O . ALA A 1 161 ? 5.157 -5.672 -11.653 1.00 97.75 161 ALA A O 1
ATOM 1184 N N . VAL A 1 162 ? 6.353 -7.573 -11.685 1.00 97.75 162 VAL A N 1
ATOM 1185 C CA . VAL A 1 162 ? 6.841 -7.425 -13.059 1.00 97.75 162 VAL A CA 1
ATOM 1186 C C . VAL A 1 162 ? 6.559 -8.665 -13.886 1.00 97.75 162 VAL A C 1
ATOM 1188 O O . VAL A 1 162 ? 6.370 -9.763 -13.360 1.00 97.75 162 VAL A O 1
ATOM 1191 N N . HIS A 1 163 ? 6.593 -8.514 -15.206 1.00 95.88 163 HIS A N 1
ATOM 1192 C CA . HIS A 1 163 ? 6.585 -9.670 -16.096 1.00 95.88 163 HIS A CA 1
ATOM 1193 C C . HIS A 1 163 ? 7.799 -10.589 -15.804 1.00 95.88 163 HIS A C 1
ATOM 1195 O O . HIS A 1 163 ? 8.917 -10.074 -15.713 1.00 95.88 163 HIS A O 1
ATOM 1201 N N . PRO A 1 164 ? 7.669 -11.932 -15.743 1.00 94.62 164 PRO A N 1
ATOM 1202 C CA . PRO A 1 164 ? 8.767 -12.833 -15.365 1.00 94.62 164 PRO A CA 1
ATOM 1203 C C . PRO A 1 164 ? 10.034 -12.675 -16.215 1.00 94.62 164 PRO A C 1
ATOM 1205 O O . PRO A 1 164 ? 11.140 -12.657 -15.684 1.00 94.62 164 PRO A O 1
ATOM 1208 N N . ARG A 1 165 ? 9.889 -12.468 -17.536 1.00 94.50 165 ARG A N 1
ATOM 1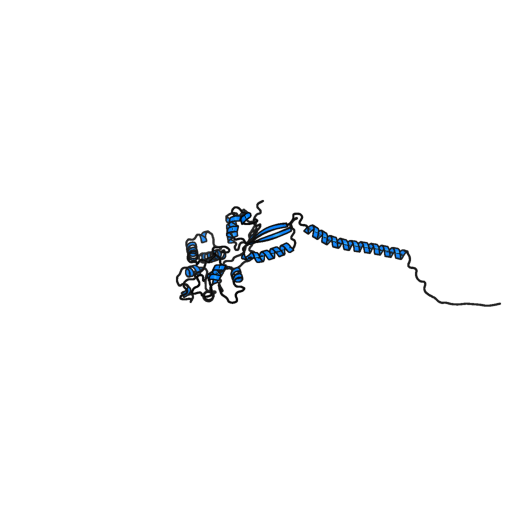209 C CA . ARG A 1 165 ? 11.025 -12.169 -18.440 1.00 94.50 165 ARG A CA 1
ATOM 1210 C C . ARG A 1 165 ? 11.803 -10.903 -18.068 1.00 94.50 165 ARG A C 1
ATOM 1212 O O . ARG A 1 165 ? 12.996 -10.851 -18.348 1.00 94.50 165 ARG A O 1
ATOM 1219 N N . LEU A 1 166 ? 11.140 -9.901 -17.490 1.00 96.31 166 LEU A N 1
ATOM 1220 C CA . LEU A 1 166 ? 11.795 -8.720 -16.932 1.00 96.31 166 LEU A CA 1
ATOM 1221 C C . LEU A 1 166 ? 12.394 -9.046 -15.567 1.00 96.31 166 LEU A C 1
ATOM 1223 O O . LEU A 1 166 ? 13.574 -8.783 -15.363 1.00 96.31 166 LEU A O 1
ATOM 1227 N N . GLY A 1 167 ? 11.616 -9.689 -14.693 1.00 96.12 167 GLY A N 1
ATOM 1228 C CA . GLY A 1 167 ? 12.028 -10.091 -13.347 1.00 96.12 167 GLY A CA 1
ATOM 1229 C C . GLY A 1 167 ? 13.385 -10.785 -13.327 1.00 96.12 167 GLY A C 1
ATOM 1230 O O . GLY A 1 167 ? 14.315 -10.274 -12.719 1.00 96.12 167 GLY A O 1
ATOM 1231 N N . VAL A 1 168 ? 13.569 -11.846 -14.116 1.00 95.88 168 VAL A N 1
ATOM 1232 C CA . VAL A 1 168 ? 14.847 -12.588 -14.177 1.00 95.88 168 VAL A CA 1
ATOM 1233 C C . VAL A 1 168 ? 16.055 -11.751 -14.624 1.00 95.88 168 VAL A C 1
ATOM 1235 O O . VAL A 1 168 ? 17.199 -12.140 -14.393 1.00 95.88 168 VAL A O 1
ATOM 1238 N N . LYS A 1 169 ? 15.839 -10.622 -15.311 1.00 96.81 169 LYS A N 1
ATOM 1239 C CA . LYS A 1 169 ? 16.920 -9.727 -15.755 1.00 96.81 169 LYS A CA 1
ATOM 1240 C C . LYS A 1 169 ? 17.309 -8.716 -14.690 1.00 96.81 169 LYS A C 1
ATOM 1242 O O . LYS A 1 169 ? 18.485 -8.355 -14.615 1.00 96.81 169 LYS A O 1
ATOM 1247 N N . VAL A 1 170 ? 16.331 -8.271 -13.908 1.00 96.12 170 VAL A N 1
ATOM 1248 C CA . VAL A 1 170 ? 16.451 -7.138 -12.987 1.00 96.12 170 VAL A CA 1
ATOM 1249 C C . VAL A 1 170 ? 16.529 -7.566 -11.520 1.00 96.12 170 VAL A C 1
ATOM 1251 O O . VAL A 1 170 ? 16.915 -6.760 -10.675 1.00 96.12 170 VAL A O 1
ATOM 1254 N N . ASP A 1 171 ? 16.204 -8.825 -11.219 1.00 94.69 171 ASP A N 1
ATOM 1255 C CA . ASP A 1 171 ? 16.255 -9.392 -9.875 1.00 94.69 171 ASP A CA 1
ATOM 1256 C C . ASP A 1 171 ? 17.635 -9.206 -9.237 1.00 94.69 171 ASP A C 1
ATOM 1258 O O . ASP A 1 171 ? 18.668 -9.432 -9.876 1.00 94.69 171 ASP A O 1
ATOM 1262 N N . ASN A 1 172 ? 17.638 -8.739 -7.987 1.00 91.81 172 ASN A N 1
ATOM 1263 C CA . ASN A 1 172 ? 18.827 -8.375 -7.209 1.00 91.81 172 ASN A CA 1
ATOM 1264 C C . ASN A 1 172 ? 19.786 -7.356 -7.872 1.00 91.81 172 ASN A C 1
ATOM 1266 O O . ASN A 1 172 ? 20.918 -7.187 -7.420 1.00 91.81 172 ASN A O 1
ATOM 1270 N N . LYS A 1 173 ? 19.367 -6.671 -8.945 1.00 95.12 173 LYS A N 1
ATOM 1271 C CA . LYS A 1 173 ? 20.190 -5.692 -9.688 1.00 95.12 173 LYS A CA 1
ATOM 1272 C C . LYS A 1 173 ? 19.533 -4.324 -9.809 1.00 95.12 173 LYS A C 1
ATOM 1274 O O . LYS A 1 173 ? 20.232 -3.314 -9.866 1.00 95.12 173 LYS A O 1
ATOM 1279 N N . LEU A 1 174 ? 18.206 -4.300 -9.893 1.00 95.69 174 LEU A N 1
ATOM 1280 C CA . LEU A 1 174 ? 17.414 -3.082 -9.990 1.00 95.69 174 LEU A CA 1
ATOM 1281 C C . LEU A 1 174 ? 17.504 -2.283 -8.703 1.00 95.69 174 LEU A C 1
ATOM 1283 O O . LEU A 1 174 ? 17.362 -2.853 -7.630 1.00 95.69 174 LEU A O 1
ATOM 1287 N N . GLN A 1 175 ? 17.658 -0.969 -8.807 1.00 94.38 175 GLN A N 1
ATOM 1288 C CA . GLN A 1 175 ? 17.525 -0.048 -7.679 1.00 94.38 175 GLN A CA 1
ATOM 1289 C C . GLN A 1 175 ? 16.296 0.840 -7.858 1.00 94.38 175 GLN A C 1
ATOM 1291 O O . GLN A 1 175 ? 15.941 1.185 -8.988 1.00 94.38 175 GLN A O 1
ATOM 1296 N N . TRP A 1 176 ? 15.690 1.284 -6.752 1.00 92.88 176 TRP A N 1
ATOM 1297 C CA . TRP A 1 176 ? 14.580 2.248 -6.795 1.00 92.88 176 TRP A CA 1
ATOM 1298 C C . TRP A 1 176 ? 14.942 3.508 -7.604 1.00 92.88 176 TRP A C 1
ATOM 1300 O O . TRP A 1 176 ? 14.156 3.972 -8.428 1.00 92.88 176 TRP A O 1
ATOM 1310 N N . SER A 1 177 ? 16.176 4.001 -7.472 1.00 91.12 177 SER A N 1
ATOM 1311 C CA . SER A 1 177 ? 16.692 5.171 -8.201 1.00 91.12 177 SER A CA 1
ATOM 1312 C C . SER A 1 177 ? 16.739 5.019 -9.728 1.00 91.12 177 SER A C 1
ATOM 1314 O O . SER A 1 177 ? 16.813 6.025 -10.432 1.00 91.12 177 SER A O 1
ATOM 1316 N N . GLN A 1 178 ? 16.699 3.793 -10.260 1.00 93.31 178 GLN A N 1
ATOM 1317 C CA . GLN A 1 178 ? 16.787 3.525 -11.701 1.00 93.31 178 GLN A CA 1
ATOM 1318 C C . GLN A 1 178 ? 15.421 3.515 -12.396 1.00 93.31 178 GLN A C 1
ATOM 1320 O O . GLN A 1 178 ? 15.364 3.694 -13.616 1.00 93.31 178 GLN A O 1
ATOM 1325 N N . LEU A 1 179 ? 14.326 3.341 -11.645 1.00 93.75 179 LEU A N 1
ATOM 1326 C CA . LEU A 1 179 ? 12.972 3.273 -12.204 1.00 93.75 179 LEU A CA 1
ATOM 1327 C C . LEU A 1 179 ? 12.600 4.497 -13.049 1.00 93.75 179 LEU A C 1
ATOM 1329 O O . LEU A 1 179 ? 12.074 4.290 -14.141 1.00 93.75 179 LEU A O 1
ATOM 1333 N N . PRO A 1 180 ? 12.898 5.747 -12.637 1.00 91.94 180 PRO A N 1
ATOM 1334 C CA . PRO A 1 180 ? 12.571 6.921 -13.443 1.00 91.94 180 PRO A CA 1
ATOM 1335 C C . PRO A 1 180 ? 13.204 6.885 -14.829 1.00 91.94 180 PRO A C 1
ATOM 1337 O O . PRO A 1 180 ? 12.518 7.110 -15.820 1.00 91.94 180 PRO A O 1
ATOM 1340 N N . THR A 1 181 ? 14.491 6.541 -14.915 1.00 91.62 181 THR A N 1
ATOM 1341 C CA . THR A 1 181 ? 15.206 6.427 -16.193 1.00 91.62 181 THR A CA 1
ATOM 1342 C C . THR A 1 181 ? 14.640 5.291 -17.035 1.00 91.62 181 THR A C 1
ATOM 1344 O O . THR A 1 181 ? 14.441 5.449 -18.238 1.00 91.62 181 THR A O 1
ATOM 1347 N N . MET A 1 182 ? 14.331 4.148 -16.414 1.00 94.00 182 MET A N 1
ATOM 1348 C CA . MET A 1 182 ? 13.707 3.033 -17.123 1.00 94.00 182 MET A CA 1
ATOM 1349 C C . MET A 1 182 ? 12.298 3.376 -17.625 1.00 94.00 182 MET A C 1
ATOM 1351 O O . MET A 1 182 ? 11.889 2.860 -18.665 1.00 94.00 182 MET A O 1
ATOM 1355 N N . GLN A 1 183 ? 11.574 4.248 -16.923 1.00 93.50 183 GLN A N 1
ATOM 1356 C CA . GLN A 1 183 ? 10.249 4.716 -17.311 1.00 93.50 183 GLN A CA 1
ATOM 1357 C C . GLN A 1 183 ? 10.298 5.724 -18.464 1.00 93.50 183 GLN A C 1
ATOM 1359 O O . GLN A 1 183 ? 9.518 5.594 -19.404 1.00 93.50 183 GLN A O 1
ATOM 1364 N N . SER A 1 184 ? 11.195 6.712 -18.394 1.00 91.12 184 SER A N 1
ATOM 1365 C CA . SER A 1 184 ? 11.217 7.866 -19.303 1.00 91.12 184 SER A CA 1
ATOM 1366 C C . SER A 1 184 ? 12.065 7.678 -20.560 1.00 91.12 184 SER A C 1
ATOM 1368 O O . SER A 1 184 ? 11.870 8.400 -21.533 1.00 91.12 184 SER A O 1
ATOM 1370 N N . THR A 1 185 ? 13.016 6.740 -20.554 1.00 91.81 185 THR A N 1
ATOM 1371 C CA . THR A 1 185 ? 13.916 6.516 -21.692 1.00 91.81 185 THR A CA 1
ATOM 1372 C C . THR A 1 185 ? 13.349 5.453 -22.627 1.00 91.81 185 THR A C 1
ATOM 1374 O O . THR A 1 185 ? 13.161 4.294 -22.237 1.00 91.81 185 THR A O 1
ATOM 1377 N N . ASP A 1 186 ? 13.126 5.826 -23.885 1.00 90.50 186 ASP A N 1
ATOM 1378 C CA . ASP A 1 186 ? 12.710 4.889 -24.925 1.00 90.50 186 ASP A CA 1
ATOM 1379 C C . ASP A 1 186 ? 13.749 3.778 -25.113 1.00 90.50 186 ASP A C 1
ATOM 1381 O O . ASP A 1 186 ? 14.956 4.012 -25.164 1.00 90.50 186 ASP A O 1
ATOM 1385 N N . GLY A 1 187 ? 13.277 2.532 -25.186 1.00 93.75 187 GLY A N 1
ATOM 1386 C CA . GLY A 1 187 ? 14.155 1.369 -25.339 1.00 93.75 187 GLY A CA 1
ATOM 1387 C C . GLY A 1 187 ? 15.023 1.046 -24.118 1.00 93.75 187 GLY A C 1
ATOM 1388 O O . GLY A 1 187 ? 15.924 0.217 -24.242 1.00 93.75 187 GLY A O 1
ATOM 1389 N N . SER A 1 188 ? 14.762 1.637 -22.944 1.00 94.88 188 SER A N 1
ATOM 1390 C CA . SER A 1 188 ? 15.563 1.432 -21.724 1.00 94.88 188 SER A CA 1
ATOM 1391 C C . SER A 1 188 ? 15.762 -0.039 -21.337 1.00 94.88 188 SER A C 1
ATOM 1393 O O . SER A 1 188 ? 16.798 -0.395 -20.775 1.00 94.88 188 SER A O 1
ATOM 1395 N N . LEU A 1 189 ? 14.819 -0.924 -21.678 1.00 96.44 189 LEU A N 1
ATOM 1396 C CA . LEU A 1 189 ? 14.920 -2.355 -21.387 1.00 96.44 189 LEU A CA 1
ATOM 1397 C C . LEU A 1 189 ? 15.970 -3.085 -22.243 1.00 96.44 189 LEU A C 1
ATOM 1399 O O . LEU A 1 189 ? 16.401 -4.179 -21.874 1.00 96.44 189 LEU A O 1
ATOM 1403 N N . ALA A 1 190 ? 16.465 -2.483 -23.329 1.00 96.88 190 ALA A N 1
ATOM 1404 C CA . ALA A 1 190 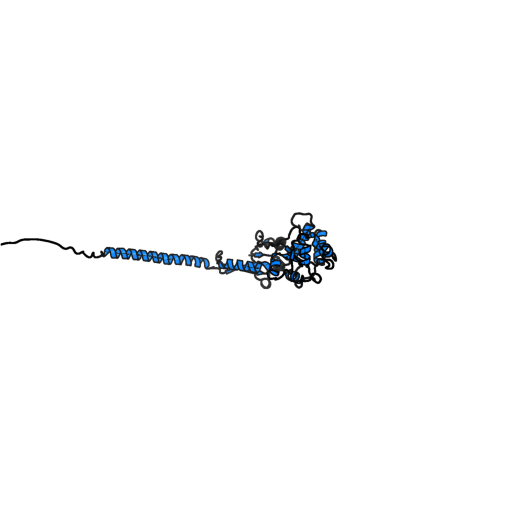? 17.569 -3.041 -24.109 1.00 96.88 190 ALA A CA 1
ATOM 1405 C C . ALA A 1 190 ? 18.851 -3.178 -23.268 1.00 96.88 190 ALA A C 1
ATOM 1407 O O . ALA A 1 190 ? 19.515 -4.213 -23.338 1.00 96.88 190 ALA A O 1
ATOM 1408 N N . ALA A 1 191 ? 19.141 -2.200 -22.398 1.00 94.75 191 ALA A N 1
ATOM 1409 C CA . ALA A 1 191 ? 20.272 -2.245 -21.464 1.00 94.75 191 ALA A CA 1
ATOM 1410 C C . ALA A 1 191 ? 20.154 -3.385 -20.431 1.00 94.75 191 ALA A C 1
ATOM 1412 O O . ALA A 1 191 ? 21.152 -3.829 -19.870 1.00 94.75 191 ALA A O 1
ATOM 1413 N N . TRP A 1 192 ? 18.940 -3.902 -20.229 1.00 94.94 192 TRP A N 1
ATOM 1414 C CA . TRP A 1 192 ? 18.635 -5.037 -19.358 1.00 94.94 192 TRP A CA 1
ATOM 1415 C C . TRP A 1 192 ? 18.523 -6.365 -20.127 1.00 94.94 192 TRP A C 1
ATOM 1417 O O . TRP A 1 192 ? 18.052 -7.370 -19.594 1.00 94.94 192 TRP A O 1
ATOM 1427 N N . GLY A 1 193 ? 18.962 -6.398 -21.390 1.00 95.12 193 GLY A N 1
ATOM 1428 C CA . GLY A 1 193 ? 18.935 -7.602 -22.222 1.00 95.12 193 GLY A CA 1
ATOM 1429 C C . GLY A 1 193 ? 17.546 -7.953 -22.758 1.00 95.12 193 GLY A C 1
ATOM 1430 O O . GLY A 1 193 ? 17.268 -9.127 -23.012 1.00 95.12 193 GLY A O 1
ATOM 1431 N N . LEU A 1 194 ? 16.673 -6.953 -22.916 1.00 96.00 194 LEU A N 1
ATOM 1432 C CA . LEU A 1 194 ? 15.345 -7.068 -23.525 1.00 96.00 194 LEU A CA 1
ATOM 1433 C C . LEU A 1 194 ? 15.198 -6.070 -24.693 1.00 96.00 194 LEU A C 1
ATOM 1435 O O . LEU A 1 194 ? 14.387 -5.140 -24.623 1.00 96.00 194 LEU A O 1
ATOM 1439 N N . PRO A 1 195 ? 15.997 -6.221 -25.768 1.00 95.56 195 PRO A N 1
ATOM 1440 C CA . PRO A 1 195 ? 15.911 -5.341 -26.929 1.00 95.56 195 PRO A CA 1
ATOM 1441 C C . PRO A 1 195 ? 14.532 -5.443 -27.599 1.00 95.56 195 PRO A C 1
ATOM 1443 O O . PRO A 1 195 ? 13.913 -6.506 -27.612 1.00 95.56 195 PRO A O 1
ATOM 1446 N N . GLY A 1 196 ? 14.045 -4.327 -28.145 1.00 93.25 196 GLY A N 1
ATOM 1447 C CA . GLY A 1 196 ? 12.760 -4.258 -28.855 1.00 93.25 196 GLY A CA 1
ATOM 1448 C C . GLY A 1 196 ? 11.507 -4.189 -27.970 1.00 93.25 196 GLY A C 1
ATOM 1449 O O . GLY A 1 196 ? 10.430 -3.932 -28.493 1.00 93.25 196 GLY A O 1
ATOM 1450 N N . ILE A 1 197 ? 11.621 -4.357 -26.644 1.00 94.56 197 ILE A N 1
ATOM 1451 C CA . ILE A 1 197 ? 10.467 -4.265 -25.726 1.00 94.56 197 ILE A CA 1
ATOM 1452 C C . ILE A 1 197 ? 10.069 -2.803 -25.442 1.00 94.56 197 ILE A C 1
ATOM 1454 O O . ILE A 1 197 ? 8.893 -2.500 -25.239 1.00 94.56 197 ILE A O 1
ATOM 1458 N N . GLY A 1 198 ? 11.025 -1.871 -25.451 1.00 94.44 198 GLY A N 1
ATOM 1459 C CA . GLY A 1 198 ? 10.788 -0.451 -25.156 1.00 94.44 198 GLY A CA 1
ATOM 1460 C C . GLY A 1 198 ? 11.144 -0.075 -23.714 1.00 94.44 198 GLY A C 1
ATOM 1461 O O . GLY A 1 198 ? 12.124 -0.585 -23.175 1.00 94.44 198 GLY A O 1
ATOM 1462 N N . SER A 1 199 ? 10.379 0.843 -23.115 1.00 94.44 199 SER A N 1
ATOM 1463 C CA . SER A 1 199 ? 10.570 1.316 -21.734 1.00 94.44 199 SER A CA 1
ATOM 1464 C C . SER A 1 199 ? 9.893 0.414 -20.686 1.00 94.44 199 SER A C 1
ATOM 1466 O O . SER A 1 199 ? 9.194 -0.547 -21.027 1.00 94.44 199 SER A O 1
ATOM 1468 N N . LEU A 1 200 ? 10.082 0.714 -19.396 1.00 95.00 200 LEU A N 1
ATOM 1469 C CA . LEU A 1 200 ? 9.528 -0.066 -18.284 1.00 95.00 200 LEU A CA 1
ATOM 1470 C C . LEU A 1 200 ? 7.998 -0.119 -18.283 1.00 95.00 200 LEU A C 1
ATOM 1472 O O . LEU A 1 200 ? 7.450 -1.148 -17.912 1.00 95.00 200 LEU A O 1
ATOM 1476 N N . ARG A 1 201 ? 7.305 0.951 -18.695 1.00 94.69 201 ARG A N 1
ATOM 1477 C CA . ARG A 1 201 ? 5.832 1.038 -18.647 1.00 94.69 201 ARG A CA 1
ATOM 1478 C C . ARG A 1 201 ? 5.269 0.583 -17.289 1.00 94.69 201 ARG A C 1
ATOM 1480 O O . ARG A 1 201 ? 4.384 -0.271 -17.214 1.00 94.69 201 ARG A O 1
ATOM 1487 N N . MET A 1 202 ? 5.828 1.127 -16.212 1.00 96.12 202 MET A N 1
ATOM 1488 C CA . MET A 1 202 ? 5.356 0.912 -14.851 1.00 96.12 202 MET A CA 1
ATOM 1489 C C . MET A 1 202 ? 4.078 1.705 -14.610 1.00 96.12 202 MET A C 1
ATOM 1491 O O . MET A 1 202 ? 4.088 2.928 -14.729 1.00 96.12 202 MET A O 1
ATOM 1495 N N . ALA A 1 203 ? 2.990 1.022 -14.266 1.00 96.56 203 ALA A N 1
ATOM 1496 C CA . ALA A 1 203 ? 1.769 1.689 -13.839 1.00 96.56 203 ALA A CA 1
ATOM 1497 C C . ALA A 1 203 ? 1.952 2.294 -12.442 1.00 96.56 203 ALA A C 1
ATOM 1499 O O . ALA A 1 203 ? 2.624 1.713 -11.590 1.00 96.56 203 ALA A O 1
ATOM 1500 N N . MET A 1 204 ? 1.296 3.428 -12.199 1.00 94.81 204 MET A N 1
ATOM 1501 C CA . MET A 1 204 ? 1.252 4.109 -10.903 1.00 94.81 204 MET A CA 1
ATOM 1502 C C . MET A 1 204 ? -0.216 4.236 -10.472 1.00 94.81 204 MET A C 1
ATOM 1504 O O . MET A 1 204 ? -0.830 5.271 -10.735 1.00 94.81 204 MET A O 1
ATOM 1508 N N . PRO A 1 205 ? -0.815 3.172 -9.899 1.00 93.62 205 PRO A N 1
ATOM 1509 C CA . PRO A 1 205 ? -2.172 3.204 -9.356 1.00 93.62 205 PRO A CA 1
ATOM 1510 C C . PRO A 1 205 ? -2.439 4.436 -8.481 1.00 93.62 205 PRO A C 1
ATOM 1512 O O . PRO A 1 205 ? -1.589 4.852 -7.703 1.00 93.62 205 PRO A O 1
ATOM 1515 N N . ARG A 1 206 ? -3.628 5.031 -8.608 1.00 88.88 206 ARG A N 1
ATOM 1516 C CA . ARG A 1 206 ? -4.067 6.205 -7.817 1.00 88.88 206 ARG A CA 1
ATOM 1517 C C . ARG A 1 206 ? -5.488 6.065 -7.268 1.00 88.88 206 ARG A C 1
ATOM 1519 O O . ARG A 1 206 ? -6.010 7.007 -6.676 1.00 88.88 206 ARG A O 1
ATOM 1526 N N . GLY A 1 207 ? -6.138 4.937 -7.556 1.00 84.69 207 GLY A N 1
ATOM 1527 C CA . GLY A 1 207 ? -7.453 4.604 -7.023 1.00 84.69 207 GLY A CA 1
ATOM 1528 C C . GLY A 1 207 ? -7.358 4.077 -5.593 1.00 84.69 207 GLY A C 1
ATOM 1529 O O . GLY A 1 207 ? -6.351 4.250 -4.913 1.00 84.69 207 GLY A O 1
ATOM 1530 N N . SER A 1 208 ? -8.396 3.379 -5.146 1.00 79.75 208 SER A N 1
ATOM 1531 C CA . SER A 1 208 ? -8.396 2.761 -3.819 1.00 79.75 208 SER A CA 1
ATOM 1532 C C . SER A 1 208 ? -7.233 1.783 -3.642 1.00 79.75 208 SER A C 1
ATOM 1534 O O . SER A 1 208 ? -6.915 1.028 -4.568 1.00 79.75 208 SER A O 1
ATOM 1536 N N . GLN A 1 209 ? -6.662 1.740 -2.435 1.00 80.81 209 GLN A N 1
ATOM 1537 C CA . GLN A 1 209 ? -5.523 0.878 -2.083 1.00 80.81 209 GLN A CA 1
ATOM 1538 C C . GLN A 1 209 ? -4.258 1.158 -2.923 1.00 80.81 209 GLN A C 1
ATOM 1540 O O . GLN A 1 209 ? -3.568 0.238 -3.371 1.00 80.81 209 GLN A O 1
ATOM 1545 N N . SER A 1 210 ? -3.962 2.437 -3.181 1.00 87.75 210 SER A N 1
ATOM 1546 C CA . SER A 1 210 ? -2.778 2.867 -3.934 1.00 87.75 210 SER A CA 1
ATOM 1547 C C . SER A 1 210 ? -1.577 3.258 -3.065 1.00 87.75 210 SER A C 1
ATOM 1549 O O . SER A 1 210 ? -0.632 3.851 -3.585 1.00 87.75 210 SER A O 1
ATOM 1551 N N . ASP A 1 211 ? -1.558 2.954 -1.763 1.00 91.69 211 ASP A N 1
ATOM 1552 C CA . ASP A 1 211 ? -0.461 3.394 -0.883 1.00 91.69 211 ASP A CA 1
ATOM 1553 C C . ASP A 1 211 ? 0.889 2.838 -1.338 1.00 91.69 211 ASP A C 1
ATOM 1555 O O . ASP A 1 211 ? 1.900 3.532 -1.249 1.00 91.69 211 ASP A O 1
ATOM 1559 N N . ALA A 1 212 ? 0.912 1.626 -1.906 1.00 94.12 212 ALA A N 1
ATOM 1560 C CA . ALA A 1 212 ? 2.110 1.046 -2.510 1.00 94.12 212 ALA A CA 1
ATOM 1561 C C . ALA A 1 212 ? 2.739 1.964 -3.577 1.00 94.12 212 ALA A C 1
ATOM 1563 O O . ALA A 1 212 ? 3.960 2.016 -3.698 1.00 94.12 212 ALA A O 1
ATOM 1564 N N . THR A 1 213 ? 1.934 2.729 -4.320 1.00 93.25 213 THR A N 1
ATOM 1565 C CA . THR A 1 213 ? 2.415 3.723 -5.288 1.00 93.25 213 THR A CA 1
ATOM 1566 C C . THR A 1 213 ? 3.089 4.903 -4.597 1.00 93.25 213 THR A C 1
ATOM 1568 O O . THR A 1 213 ? 4.195 5.281 -4.987 1.00 93.25 213 THR A O 1
ATOM 1571 N N . SER A 1 214 ? 2.473 5.453 -3.549 1.00 90.19 214 SER A N 1
ATOM 1572 C CA . SER A 1 214 ? 3.051 6.546 -2.756 1.00 90.19 214 SER A CA 1
ATOM 1573 C C . SER A 1 214 ? 4.338 6.112 -2.047 1.00 90.19 214 SER A C 1
ATOM 1575 O O . SER A 1 214 ? 5.342 6.819 -2.094 1.00 90.19 214 SER A O 1
ATOM 1577 N N . LEU A 1 215 ? 4.342 4.917 -1.456 1.00 92.50 215 LEU A N 1
ATOM 1578 C CA . LEU A 1 215 ? 5.495 4.312 -0.790 1.00 92.50 215 LEU A CA 1
ATOM 1579 C C . LEU A 1 215 ? 6.639 4.015 -1.773 1.00 92.50 215 LEU A C 1
ATOM 1581 O O . LEU A 1 215 ? 7.795 4.320 -1.486 1.00 92.50 215 LEU A O 1
ATOM 1585 N N . ALA A 1 216 ? 6.335 3.492 -2.965 1.00 93.38 216 ALA A N 1
ATOM 1586 C CA . ALA A 1 216 ? 7.325 3.311 -4.026 1.00 93.38 216 ALA A CA 1
ATOM 1587 C C . ALA A 1 216 ? 7.913 4.652 -4.490 1.00 93.38 216 ALA A C 1
ATOM 1589 O O . ALA A 1 216 ? 9.129 4.775 -4.627 1.00 93.38 216 ALA A O 1
ATOM 1590 N N . ALA A 1 217 ? 7.080 5.681 -4.678 1.00 90.50 217 ALA A N 1
ATOM 1591 C CA . ALA A 1 217 ? 7.548 7.022 -5.023 1.00 90.50 217 ALA A CA 1
ATOM 1592 C C . ALA A 1 217 ? 8.461 7.610 -3.933 1.00 90.50 217 ALA A C 1
ATOM 1594 O O . ALA A 1 217 ? 9.480 8.220 -4.262 1.00 90.50 217 ALA A O 1
ATOM 1595 N N . GLN A 1 218 ? 8.154 7.374 -2.653 1.00 86.62 218 GLN A N 1
ATOM 1596 C CA . GLN A 1 218 ? 9.024 7.748 -1.536 1.00 86.62 218 GLN A CA 1
ATOM 1597 C C . GLN A 1 218 ? 10.363 7.007 -1.570 1.00 86.62 218 GLN A C 1
ATOM 1599 O O . GLN A 1 218 ? 11.382 7.644 -1.340 1.00 86.62 218 GLN A O 1
ATOM 1604 N N . ALA A 1 219 ? 10.394 5.718 -1.921 1.00 90.38 219 ALA A N 1
ATOM 1605 C CA . ALA A 1 219 ? 11.641 4.963 -2.105 1.00 90.38 219 ALA A CA 1
ATOM 1606 C C . ALA A 1 219 ? 12.529 5.567 -3.201 1.00 90.38 219 ALA A C 1
ATOM 1608 O O . ALA A 1 219 ? 13.749 5.682 -3.062 1.00 90.38 219 ALA A O 1
ATOM 1609 N N . VAL A 1 220 ? 11.911 5.962 -4.317 1.00 90.81 220 VAL A N 1
ATOM 1610 C CA . VAL A 1 220 ? 12.621 6.631 -5.409 1.00 90.81 220 VAL A CA 1
ATOM 1611 C C . VAL A 1 220 ? 13.136 7.988 -4.944 1.00 90.81 220 VAL A C 1
ATOM 1613 O O . VAL A 1 220 ? 14.305 8.300 -5.162 1.00 90.81 220 VAL A O 1
ATOM 1616 N N . ALA A 1 221 ? 12.295 8.781 -4.279 1.00 87.31 221 ALA A N 1
ATOM 1617 C CA . ALA A 1 221 ? 12.673 10.077 -3.730 1.00 87.31 221 ALA A CA 1
ATOM 1618 C C . ALA A 1 221 ? 13.823 9.953 -2.719 1.00 87.31 221 ALA A C 1
ATOM 1620 O O . ALA A 1 221 ? 14.816 10.671 -2.835 1.00 87.31 221 ALA A O 1
ATOM 1621 N N . SER A 1 222 ? 13.739 9.003 -1.785 1.00 84.00 222 SER A N 1
ATOM 1622 C CA . SER A 1 222 ? 14.747 8.788 -0.747 1.00 84.00 222 SER A CA 1
ATOM 1623 C C . SER A 1 222 ? 16.083 8.348 -1.335 1.00 84.00 222 SER A C 1
ATOM 1625 O O . SER A 1 222 ? 17.131 8.764 -0.856 1.00 84.00 222 SER A O 1
ATOM 1627 N N . ALA A 1 223 ? 16.073 7.567 -2.419 1.00 82.44 223 ALA A N 1
ATOM 1628 C CA . ALA A 1 223 ? 17.295 7.177 -3.119 1.00 82.44 223 ALA A CA 1
ATOM 1629 C C . ALA A 1 223 ? 18.006 8.361 -3.812 1.00 82.44 223 ALA A C 1
ATOM 1631 O O . ALA A 1 223 ? 19.190 8.266 -4.137 1.00 82.44 223 ALA A O 1
ATOM 1632 N N . LEU A 1 224 ? 17.305 9.477 -4.048 1.00 77.81 224 LEU A N 1
ATOM 1633 C CA . LEU A 1 224 ? 17.882 10.709 -4.600 1.00 77.81 224 LEU A CA 1
ATOM 1634 C C . LEU A 1 224 ? 18.376 11.664 -3.514 1.00 77.81 224 LEU A C 1
ATOM 1636 O O . LEU A 1 224 ? 19.234 12.514 -3.779 1.00 77.81 224 LEU A O 1
ATOM 1640 N N . THR A 1 225 ? 17.822 11.555 -2.310 1.00 73.69 225 THR A N 1
ATOM 1641 C CA . THR A 1 225 ? 18.253 12.335 -1.156 1.00 73.69 225 THR A CA 1
ATOM 1642 C C . THR A 1 225 ? 19.480 11.672 -0.544 1.00 73.69 225 THR A C 1
ATOM 1644 O O . THR A 1 225 ? 19.491 10.477 -0.283 1.00 73.69 225 THR A O 1
ATOM 1647 N N . ARG A 1 226 ? 20.544 12.438 -0.286 1.00 63.84 226 ARG A N 1
ATOM 1648 C CA . ARG A 1 226 ? 21.755 11.926 0.391 1.00 63.84 226 ARG A CA 1
ATOM 1649 C C . ARG A 1 226 ? 21.547 11.674 1.896 1.00 63.84 226 ARG A C 1
ATOM 1651 O O . ARG A 1 226 ? 22.508 11.372 2.597 1.00 63.84 226 ARG A O 1
ATOM 1658 N N . SER A 1 227 ? 20.321 11.834 2.389 1.00 60.16 227 SER A N 1
ATOM 1659 C CA . SER A 1 227 ? 19.954 11.635 3.787 1.00 60.16 227 SER A CA 1
ATOM 1660 C C . SER A 1 227 ? 19.675 10.160 4.060 1.00 60.16 227 SER A C 1
ATOM 1662 O O . SER A 1 227 ? 18.897 9.527 3.357 1.00 60.16 227 SER A O 1
ATOM 1664 N N . ALA A 1 228 ? 20.290 9.628 5.116 1.00 58.22 228 ALA A N 1
ATOM 1665 C CA . ALA A 1 228 ? 20.019 8.283 5.628 1.00 58.22 228 ALA A CA 1
ATOM 1666 C C . ALA A 1 228 ? 18.799 8.229 6.576 1.00 58.22 228 ALA A C 1
ATOM 1668 O O . ALA A 1 228 ? 18.478 7.167 7.103 1.00 58.22 228 ALA A O 1
ATOM 1669 N N . GLY A 1 229 ? 18.156 9.375 6.835 1.00 61.47 229 GLY A N 1
ATOM 1670 C CA . GLY A 1 229 ? 16.961 9.490 7.673 1.00 61.47 229 GLY A CA 1
ATOM 1671 C C . GLY A 1 229 ? 15.653 9.428 6.870 1.00 61.47 229 GLY A C 1
ATOM 1672 O O . GLY A 1 229 ? 15.693 9.421 5.639 1.00 61.47 229 GLY A O 1
ATOM 1673 N N . PRO A 1 230 ? 14.491 9.401 7.552 1.00 65.62 230 PRO A N 1
ATOM 1674 C CA . PRO A 1 230 ? 13.183 9.497 6.906 1.00 65.62 230 PRO A CA 1
ATOM 1675 C C . PRO A 1 230 ? 13.090 10.732 6.004 1.00 65.62 230 PRO A C 1
ATOM 1677 O O . PRO A 1 230 ? 13.628 11.788 6.341 1.00 65.62 230 PRO A O 1
ATOM 1680 N N . LEU A 1 231 ? 12.388 10.605 4.875 1.00 71.50 231 LEU A N 1
ATOM 1681 C CA . LEU A 1 231 ? 12.178 11.711 3.943 1.00 71.50 231 LEU A CA 1
ATOM 1682 C C . LEU A 1 231 ? 11.440 12.856 4.656 1.00 71.50 231 LEU A C 1
ATOM 1684 O O . LEU A 1 231 ? 10.336 12.659 5.164 1.00 71.50 231 LEU A O 1
ATOM 1688 N N . THR A 1 232 ? 12.032 14.050 4.695 1.00 74.69 232 THR A N 1
ATOM 1689 C CA . THR A 1 232 ? 11.381 15.227 5.288 1.00 74.69 232 THR A CA 1
ATOM 1690 C C . THR A 1 232 ? 10.516 15.965 4.263 1.00 74.69 232 THR A C 1
ATOM 1692 O O . THR A 1 232 ? 10.700 15.829 3.052 1.00 74.69 232 THR A O 1
ATOM 1695 N N . ALA A 1 233 ? 9.599 16.821 4.728 1.00 74.62 233 ALA A N 1
ATOM 1696 C CA . ALA A 1 233 ? 8.834 17.698 3.835 1.00 74.62 233 ALA A CA 1
ATOM 1697 C C . ALA A 1 233 ? 9.745 18.625 3.003 1.00 74.62 233 ALA A C 1
ATOM 1699 O O . ALA A 1 233 ? 9.454 18.903 1.840 1.00 74.62 233 ALA A O 1
ATOM 1700 N N . ALA A 1 234 ? 10.875 19.060 3.571 1.00 76.25 234 ALA A N 1
ATOM 1701 C CA . ALA A 1 234 ? 11.869 19.862 2.862 1.00 76.25 234 ALA A CA 1
ATOM 1702 C C . ALA A 1 234 ? 12.564 19.061 1.749 1.00 76.25 234 ALA A C 1
ATOM 1704 O O . ALA A 1 234 ? 12.756 19.587 0.654 1.00 76.25 234 ALA A O 1
ATOM 1705 N N . ASP A 1 235 ? 12.883 17.786 1.998 1.00 78.19 235 ASP A N 1
ATOM 1706 C CA . ASP A 1 235 ? 13.446 16.890 0.982 1.00 78.19 235 ASP A CA 1
ATOM 1707 C C . ASP A 1 235 ? 12.457 16.647 -0.166 1.00 78.19 235 ASP A C 1
ATOM 1709 O O . ASP A 1 235 ? 12.832 16.700 -1.338 1.00 78.19 235 ASP A O 1
ATOM 1713 N N . ALA A 1 236 ? 11.179 16.434 0.162 1.00 75.75 236 ALA A N 1
ATOM 1714 C CA . ALA A 1 236 ? 10.113 16.257 -0.822 1.00 75.75 236 ALA A CA 1
ATOM 1715 C C . ALA A 1 236 ? 9.875 17.518 -1.678 1.00 75.75 236 ALA A C 1
ATOM 1717 O O . ALA A 1 236 ? 9.540 17.407 -2.857 1.00 75.75 236 ALA A O 1
ATOM 1718 N N . ALA A 1 237 ? 10.096 18.711 -1.114 1.00 80.19 237 ALA A N 1
ATOM 1719 C CA . ALA A 1 237 ? 9.960 19.989 -1.813 1.00 80.19 237 ALA A CA 1
ATOM 1720 C C . ALA A 1 237 ? 11.123 20.306 -2.774 1.00 80.19 237 ALA A C 1
ATOM 1722 O O . ALA A 1 237 ? 11.049 21.275 -3.535 1.00 80.19 237 ALA A O 1
ATOM 1723 N N . LEU A 1 238 ? 12.205 19.516 -2.774 1.00 84.81 238 LEU A N 1
ATOM 1724 C CA . LEU A 1 238 ? 13.333 19.741 -3.677 1.00 84.81 238 LEU A CA 1
ATOM 1725 C C . LEU A 1 238 ? 12.893 19.582 -5.149 1.00 84.81 238 LEU A C 1
ATOM 1727 O O . LEU A 1 238 ? 12.372 18.525 -5.517 1.00 84.81 238 LEU A O 1
ATOM 1731 N N . PRO A 1 239 ? 13.200 20.545 -6.048 1.00 85.62 239 PRO A N 1
ATOM 1732 C CA . PRO A 1 239 ? 12.783 20.485 -7.456 1.00 85.62 239 PRO A CA 1
ATOM 1733 C C . PRO A 1 239 ? 13.211 19.207 -8.188 1.00 85.62 239 PRO A C 1
ATOM 1735 O O . PRO A 1 239 ? 12.499 18.703 -9.054 1.00 85.62 239 PRO A O 1
ATOM 1738 N N . ARG A 1 240 ? 14.372 18.649 -7.819 1.00 83.62 240 ARG A N 1
ATOM 1739 C CA . ARG A 1 240 ? 14.866 17.364 -8.333 1.00 83.62 240 ARG A CA 1
ATOM 1740 C C . ARG A 1 240 ? 13.933 16.208 -7.976 1.00 83.62 240 ARG A C 1
ATOM 1742 O O . ARG A 1 240 ? 13.655 15.383 -8.839 1.00 83.62 240 ARG A O 1
ATOM 1749 N N . VAL A 1 241 ? 13.501 16.132 -6.719 1.00 84.62 241 VAL A N 1
ATOM 1750 C CA . VAL A 1 241 ? 12.640 15.050 -6.225 1.00 84.62 241 VAL A CA 1
ATOM 1751 C C . VAL A 1 241 ? 11.285 15.136 -6.916 1.00 84.62 241 VAL A C 1
ATOM 1753 O O . VAL A 1 241 ? 10.853 14.161 -7.527 1.00 84.62 241 VAL A O 1
ATOM 1756 N N . ALA A 1 242 ? 10.688 16.331 -6.939 1.00 83.50 242 ALA A N 1
ATOM 1757 C CA . ALA A 1 242 ? 9.433 16.581 -7.638 1.00 83.50 242 ALA A CA 1
ATOM 1758 C C . ALA A 1 242 ? 9.514 16.226 -9.135 1.00 83.50 242 ALA A C 1
ATOM 1760 O O . ALA A 1 242 ? 8.645 15.529 -9.650 1.00 83.50 242 ALA A O 1
ATOM 1761 N N . SER A 1 243 ? 10.578 16.642 -9.834 1.00 84.12 243 SER A N 1
ATOM 1762 C CA . SER A 1 243 ? 10.778 16.333 -11.259 1.00 84.12 243 SER A CA 1
ATOM 1763 C C . SER A 1 243 ? 10.857 14.827 -11.530 1.00 84.12 243 SER A C 1
ATOM 1765 O O . SER A 1 243 ? 10.216 14.326 -12.452 1.00 84.12 243 SER A O 1
ATOM 1767 N N . VAL A 1 244 ? 11.585 14.081 -10.695 1.00 84.56 244 VAL A N 1
ATOM 1768 C CA . VAL A 1 244 ? 11.742 12.632 -10.867 1.00 84.56 244 VAL A CA 1
ATOM 1769 C C . VAL A 1 244 ? 10.448 11.870 -10.570 1.00 84.56 244 VAL A C 1
ATOM 1771 O O . VAL A 1 244 ? 10.074 10.979 -11.335 1.00 84.56 244 VAL A O 1
ATOM 1774 N N . VAL A 1 245 ? 9.740 12.231 -9.499 1.00 84.19 245 VAL A N 1
ATOM 1775 C CA . VAL A 1 245 ? 8.439 11.628 -9.179 1.00 84.19 245 VAL A CA 1
ATOM 1776 C C . VAL A 1 245 ? 7.416 11.953 -10.274 1.00 84.19 245 VAL A C 1
ATOM 1778 O O . VAL A 1 245 ? 6.704 11.062 -10.732 1.00 84.19 245 VAL A O 1
ATOM 1781 N N . ASN A 1 246 ? 7.407 13.186 -10.788 1.00 83.75 246 ASN A N 1
ATOM 1782 C CA . ASN A 1 246 ? 6.551 13.567 -11.913 1.00 83.75 246 ASN A CA 1
ATOM 1783 C C . ASN A 1 246 ? 6.898 12.806 -13.197 1.00 83.75 246 ASN A C 1
ATOM 1785 O O . ASN A 1 246 ? 5.993 12.423 -13.930 1.00 83.75 246 ASN A O 1
ATOM 1789 N N . ALA A 1 247 ? 8.178 12.537 -13.472 1.00 81.75 247 ALA A N 1
ATOM 1790 C CA . ALA A 1 247 ? 8.579 11.727 -14.623 1.00 81.75 247 ALA A CA 1
ATOM 1791 C C . ALA A 1 247 ? 8.062 10.281 -14.523 1.00 81.75 247 ALA A C 1
ATOM 1793 O O . ALA A 1 247 ? 7.632 9.712 -15.527 1.00 81.75 247 ALA A O 1
ATOM 1794 N N . LEU A 1 248 ? 8.051 9.704 -13.315 1.00 85.69 248 LEU A N 1
ATOM 1795 C CA . LEU A 1 248 ? 7.448 8.393 -13.069 1.00 85.69 248 LEU A CA 1
ATOM 1796 C C . LEU A 1 248 ? 5.938 8.400 -13.303 1.00 85.69 248 LEU A C 1
ATOM 1798 O O . LEU A 1 248 ? 5.427 7.499 -13.960 1.00 85.69 248 LEU A O 1
ATOM 1802 N N . ILE A 1 249 ? 5.238 9.413 -12.787 1.00 84.50 249 ILE A N 1
ATOM 1803 C CA . ILE A 1 249 ? 3.776 9.513 -12.884 1.00 84.50 249 ILE A CA 1
ATOM 1804 C C . ILE A 1 249 ? 3.336 9.806 -14.323 1.00 84.50 249 ILE A C 1
ATOM 1806 O O . ILE A 1 249 ? 2.465 9.120 -14.844 1.00 84.50 249 ILE A O 1
ATOM 1810 N N . ASN A 1 250 ? 3.951 10.783 -14.992 1.00 83.31 250 ASN A N 1
ATOM 1811 C CA . ASN A 1 250 ? 3.553 11.201 -16.340 1.00 83.31 250 ASN A CA 1
ATOM 1812 C C . ASN A 1 250 ? 3.830 10.128 -17.398 1.00 83.31 250 ASN A C 1
ATOM 1814 O O . ASN A 1 250 ? 3.133 10.062 -18.406 1.00 83.31 250 ASN A O 1
ATOM 1818 N N . GLY A 1 251 ? 4.849 9.294 -17.182 1.00 78.88 251 GLY A N 1
ATOM 1819 C CA . GLY A 1 251 ? 5.138 8.167 -18.061 1.00 78.88 251 GLY A CA 1
ATOM 1820 C C . GLY A 1 251 ? 4.277 6.933 -17.786 1.00 78.88 251 GLY A C 1
ATOM 1821 O O . GLY A 1 251 ? 4.386 5.964 -18.539 1.00 78.88 251 GLY A O 1
ATOM 1822 N N . ALA A 1 252 ? 3.491 6.905 -16.705 1.00 92.56 252 ALA A N 1
ATOM 1823 C CA . ALA A 1 252 ? 2.828 5.693 -16.242 1.00 92.56 252 ALA A CA 1
ATOM 1824 C C . ALA A 1 252 ? 1.593 5.346 -17.097 1.00 92.56 252 ALA A C 1
ATOM 1826 O O . ALA A 1 252 ? 0.689 6.172 -17.223 1.00 92.56 252 ALA A O 1
ATOM 1827 N N . PRO A 1 253 ? 1.494 4.125 -17.658 1.00 94.50 253 PRO A N 1
ATOM 1828 C CA . PRO A 1 253 ? 0.240 3.638 -18.226 1.00 94.50 253 PRO A CA 1
ATOM 1829 C C . PRO A 1 253 ? -0.868 3.566 -17.166 1.00 94.50 253 PRO A C 1
ATOM 1831 O O . PRO A 1 253 ? -0.627 3.187 -16.017 1.00 94.50 253 PRO A O 1
ATOM 1834 N N . GLU A 1 254 ? -2.094 3.878 -17.579 1.00 91.12 254 GLU A N 1
ATOM 1835 C CA . GLU A 1 254 ? -3.279 3.767 -16.729 1.00 91.12 254 GLU A CA 1
ATOM 1836 C C . GLU A 1 254 ? -3.734 2.310 -16.578 1.00 91.12 254 GLU A C 1
ATOM 1838 O O . GLU A 1 254 ? -3.641 1.504 -17.509 1.00 91.12 254 GLU A O 1
ATOM 1843 N N . SER A 1 255 ? -4.259 1.973 -15.398 1.00 90.56 255 SER A N 1
ATOM 1844 C CA . SER A 1 255 ? -4.989 0.728 -15.163 1.00 90.56 255 SER A CA 1
ATOM 1845 C C . SER A 1 255 ? -6.496 0.978 -15.217 1.00 90.56 255 SER A C 1
ATOM 1847 O O . SER A 1 255 ? -6.962 2.063 -14.884 1.00 90.56 255 SER A O 1
ATOM 1849 N N . GLN A 1 256 ? -7.260 -0.036 -15.633 1.00 84.25 256 GLN A N 1
ATOM 1850 C CA . GLN A 1 256 ? -8.691 0.072 -15.961 1.00 84.25 256 GLN A CA 1
ATOM 1851 C C . GLN A 1 256 ? -9.561 0.725 -14.869 1.00 84.25 256 GLN A C 1
ATOM 1853 O O . GLN A 1 256 ? -10.520 1.417 -15.191 1.00 84.25 256 GLN A O 1
ATOM 1858 N N . ASP A 1 257 ? -9.234 0.508 -13.596 1.00 85.62 257 ASP A N 1
ATOM 1859 C CA . ASP A 1 257 ? -9.933 1.049 -12.421 1.00 85.62 257 ASP A CA 1
ATOM 1860 C C . ASP A 1 257 ? -9.000 1.876 -11.512 1.00 85.62 257 ASP A C 1
ATOM 1862 O O . ASP A 1 257 ? -9.336 2.193 -10.372 1.00 85.62 257 ASP A O 1
ATOM 1866 N N . GLY A 1 258 ? -7.792 2.197 -11.989 1.00 88.94 258 GLY A N 1
ATOM 1867 C CA . GLY A 1 258 ? -6.771 2.888 -11.206 1.00 88.94 258 GLY A CA 1
ATOM 1868 C C . GLY A 1 258 ? -6.167 2.064 -10.062 1.00 88.94 258 GLY A C 1
ATOM 1869 O O . GLY A 1 258 ? -5.387 2.628 -9.292 1.00 88.94 258 GLY A O 1
ATOM 1870 N N . THR A 1 259 ? -6.487 0.766 -9.935 1.00 91.38 259 THR A N 1
ATOM 1871 C CA . THR A 1 259 ? -5.992 -0.113 -8.860 1.00 91.38 259 THR A CA 1
ATOM 1872 C C . THR A 1 259 ? -4.725 -0.873 -9.252 1.00 91.38 259 THR A C 1
ATOM 1874 O O . THR A 1 259 ? -4.460 -1.146 -10.431 1.00 91.38 259 THR A O 1
ATOM 1877 N N . ALA A 1 260 ? -3.960 -1.294 -8.238 1.00 92.94 260 ALA A N 1
ATOM 1878 C CA . ALA A 1 260 ? -2.818 -2.189 -8.420 1.00 92.94 260 ALA A CA 1
ATOM 1879 C C . ALA A 1 260 ? -3.243 -3.573 -8.937 1.00 92.94 260 ALA A C 1
ATOM 1881 O O . ALA A 1 260 ? -2.548 -4.172 -9.753 1.00 92.94 260 ALA A O 1
ATOM 1882 N N . SER A 1 261 ? -4.418 -4.067 -8.533 1.00 93.38 261 SER A N 1
ATOM 1883 C CA . SER A 1 261 ? -4.914 -5.384 -8.953 1.00 93.38 261 SER A CA 1
ATOM 1884 C C . SER A 1 261 ? -5.199 -5.440 -10.457 1.00 93.38 261 SER A C 1
ATOM 1886 O O . SER A 1 261 ? -4.836 -6.416 -11.118 1.00 93.38 261 SER A O 1
ATOM 1888 N N . ALA A 1 262 ? -5.818 -4.398 -11.024 1.00 93.81 262 ALA A N 1
ATOM 1889 C CA . ALA A 1 262 ? -6.021 -4.316 -12.469 1.00 93.81 262 ALA A CA 1
ATOM 1890 C C . ALA A 1 262 ? -4.699 -4.147 -13.225 1.00 93.81 262 ALA A C 1
ATOM 1892 O O . ALA A 1 262 ? -4.508 -4.778 -14.263 1.00 93.81 262 ALA A O 1
ATOM 1893 N N . ALA A 1 263 ? -3.764 -3.362 -12.682 1.00 95.56 263 ALA A N 1
ATOM 1894 C CA . ALA A 1 263 ? -2.437 -3.195 -13.266 1.00 95.56 263 ALA A CA 1
ATOM 1895 C C . ALA A 1 263 ? -1.643 -4.514 -13.314 1.00 95.56 263 ALA A C 1
ATOM 1897 O O . ALA A 1 263 ? -1.073 -4.834 -14.353 1.00 95.56 263 ALA A O 1
ATOM 1898 N N . VAL A 1 264 ? -1.665 -5.320 -12.242 1.00 95.50 264 VAL A N 1
ATOM 1899 C CA . VAL A 1 264 ? -1.040 -6.658 -12.218 1.00 95.50 264 VAL A CA 1
ATOM 1900 C C . VAL A 1 264 ? -1.639 -7.554 -13.302 1.00 95.50 264 VAL A C 1
ATOM 1902 O O . VAL A 1 264 ? -0.902 -8.196 -14.049 1.00 95.50 264 VAL A O 1
ATOM 1905 N N . ARG A 1 265 ? -2.972 -7.573 -13.443 1.00 93.56 265 ARG A N 1
ATOM 1906 C CA . ARG A 1 265 ? -3.648 -8.362 -14.490 1.00 93.56 265 ARG A CA 1
ATOM 1907 C C . ARG A 1 265 ? -3.265 -7.915 -15.904 1.00 93.56 265 ARG A C 1
ATOM 1909 O O . ARG A 1 265 ? -3.152 -8.754 -16.793 1.00 93.56 265 ARG A O 1
ATOM 1916 N N . ALA A 1 266 ? -3.032 -6.619 -16.099 1.00 94.94 266 ALA A N 1
ATOM 1917 C CA . ALA A 1 266 ? -2.650 -6.032 -17.379 1.00 94.94 266 ALA A CA 1
ATOM 1918 C C . ALA A 1 266 ? -1.185 -6.284 -17.786 1.00 94.94 266 ALA A C 1
ATOM 1920 O O . ALA A 1 266 ? -0.833 -5.990 -18.928 1.00 94.94 266 ALA A O 1
ATOM 1921 N N . ILE A 1 267 ? -0.345 -6.849 -16.904 1.00 94.69 267 ILE A N 1
ATOM 1922 C CA . ILE A 1 267 ? 1.004 -7.305 -17.282 1.00 94.69 267 ILE A CA 1
ATOM 1923 C C . ILE A 1 267 ? 0.924 -8.416 -18.332 1.00 94.69 267 ILE A C 1
ATOM 1925 O O . ILE A 1 267 ? 1.704 -8.428 -19.282 1.00 94.69 267 ILE A O 1
ATOM 1929 N N . GLY A 1 268 ? -0.056 -9.314 -18.192 1.00 87.75 268 GLY A N 1
ATOM 1930 C CA . GLY A 1 268 ? -0.310 -10.382 -19.152 1.00 87.75 268 GLY A CA 1
ATOM 1931 C C . GLY A 1 268 ? 0.877 -11.340 -19.368 1.00 87.75 268 GLY A C 1
ATOM 1932 O O . GLY A 1 268 ? 1.894 -11.264 -18.681 1.00 87.75 268 GLY A O 1
ATOM 1933 N N . PRO A 1 269 ? 0.740 -12.291 -20.308 1.00 87.69 269 PRO A N 1
ATOM 1934 C CA . PRO A 1 269 ? 1.763 -13.303 -20.581 1.00 87.69 269 PRO A CA 1
ATOM 1935 C C . PRO A 1 269 ? 2.804 -12.893 -21.638 1.00 87.69 269 PRO A C 1
ATOM 1937 O O . PRO A 1 269 ? 3.831 -13.561 -21.756 1.00 87.69 269 PRO A O 1
ATOM 1940 N N . ASP A 1 270 ? 2.538 -11.850 -22.436 1.00 91.19 270 ASP A N 1
ATOM 1941 C CA . ASP A 1 270 ? 3.455 -11.363 -23.472 1.00 91.19 270 ASP A CA 1
ATOM 1942 C C . ASP A 1 270 ? 3.920 -9.934 -23.183 1.00 91.19 270 ASP A C 1
ATOM 1944 O O . ASP A 1 270 ? 3.224 -8.950 -23.438 1.00 91.19 270 ASP A O 1
ATOM 1948 N N . ILE A 1 271 ? 5.155 -9.828 -22.697 1.00 92.94 271 ILE A N 1
ATOM 1949 C CA . ILE A 1 271 ? 5.820 -8.558 -22.401 1.00 92.94 271 ILE A CA 1
ATOM 1950 C C . ILE A 1 271 ? 5.919 -7.603 -23.604 1.00 92.94 271 ILE A C 1
ATOM 1952 O O . ILE A 1 271 ? 5.975 -6.385 -23.401 1.00 92.94 271 ILE A O 1
ATOM 1956 N N . ALA A 1 272 ? 5.963 -8.117 -24.839 1.00 91.19 272 ALA A N 1
ATOM 1957 C CA . ALA A 1 272 ? 6.139 -7.285 -26.029 1.00 91.19 272 ALA A CA 1
ATOM 1958 C C . ALA A 1 272 ? 4.918 -6.388 -26.266 1.00 91.19 272 ALA A C 1
ATOM 1960 O O . ALA A 1 272 ? 5.073 -5.192 -26.516 1.00 91.19 272 ALA A O 1
ATOM 1961 N N . THR A 1 273 ? 3.716 -6.942 -26.103 1.00 90.62 273 THR A N 1
ATOM 1962 C CA . THR A 1 273 ? 2.444 -6.235 -26.310 1.00 90.62 273 THR A CA 1
ATOM 1963 C C . THR A 1 273 ? 1.820 -5.707 -25.018 1.00 90.62 273 THR A C 1
ATOM 1965 O O . THR A 1 273 ? 0.827 -4.985 -25.078 1.00 90.62 273 THR A O 1
ATOM 1968 N N . ALA A 1 274 ? 2.365 -6.064 -23.852 1.00 92.12 274 ALA A N 1
ATOM 1969 C CA . ALA A 1 274 ? 1.809 -5.678 -22.562 1.00 92.12 274 ALA A CA 1
ATOM 1970 C C . ALA A 1 274 ? 1.784 -4.143 -22.372 1.00 92.12 274 ALA A C 1
ATOM 1972 O O . ALA A 1 274 ? 2.839 -3.496 -22.441 1.00 92.12 274 ALA A O 1
ATOM 1973 N N . PRO A 1 275 ? 0.609 -3.539 -22.096 1.00 92.69 275 PRO A N 1
ATOM 1974 C CA . PRO A 1 275 ? 0.494 -2.098 -21.874 1.00 92.69 275 PRO A CA 1
ATOM 1975 C C . PRO A 1 275 ? 1.134 -1.656 -20.552 1.00 92.69 275 PRO A C 1
ATOM 1977 O O . PRO A 1 275 ? 1.589 -0.514 -20.454 1.00 92.69 275 PRO A O 1
ATOM 1980 N N . ILE A 1 276 ? 1.187 -2.560 -19.572 1.00 96.06 276 ILE A N 1
ATOM 1981 C CA . ILE A 1 276 ? 1.811 -2.410 -18.256 1.00 96.06 276 ILE A CA 1
ATOM 1982 C C . ILE A 1 276 ? 2.851 -3.523 -18.133 1.00 96.06 276 ILE A C 1
ATOM 1984 O O . ILE A 1 276 ? 2.577 -4.645 -18.534 1.00 96.06 276 ILE A O 1
ATOM 1988 N N . ARG A 1 277 ? 4.048 -3.256 -17.600 1.00 95.56 277 ARG A N 1
ATOM 1989 C CA . ARG A 1 277 ? 5.065 -4.322 -17.390 1.00 95.56 277 ARG A CA 1
ATOM 1990 C C . ARG A 1 277 ? 5.605 -4.382 -15.972 1.00 95.56 277 ARG A C 1
ATOM 1992 O O . ARG A 1 277 ? 6.287 -5.348 -15.623 1.00 95.56 277 ARG A O 1
ATOM 1999 N N . ALA A 1 278 ? 5.291 -3.365 -15.180 1.00 96.88 278 ALA A N 1
ATOM 2000 C CA . ALA A 1 278 ? 5.619 -3.273 -13.774 1.00 96.88 278 ALA A CA 1
ATOM 2001 C C . ALA A 1 278 ? 4.500 -2.540 -13.026 1.00 96.88 278 ALA A C 1
ATOM 2003 O O . ALA A 1 278 ? 3.846 -1.660 -13.587 1.00 96.88 278 ALA A O 1
ATOM 2004 N N . VAL A 1 279 ? 4.298 -2.872 -11.758 1.00 97.31 279 VAL A N 1
ATOM 2005 C CA . VAL A 1 279 ? 3.421 -2.121 -10.858 1.00 97.31 279 VAL A CA 1
ATOM 2006 C C . VAL A 1 279 ? 3.923 -2.252 -9.417 1.00 97.31 279 VAL A C 1
ATOM 2008 O O . VAL A 1 279 ? 4.233 -3.369 -8.993 1.00 97.31 279 VAL A O 1
ATOM 2011 N N . PRO A 1 280 ? 4.022 -1.148 -8.654 1.00 96.88 280 PRO A N 1
ATOM 2012 C CA . PRO A 1 280 ? 4.264 -1.222 -7.223 1.00 96.88 280 PRO A CA 1
ATOM 2013 C C . PRO A 1 280 ? 3.031 -1.774 -6.505 1.00 96.88 280 PRO A C 1
ATOM 2015 O O . PRO A 1 280 ? 1.908 -1.315 -6.717 1.00 96.88 280 PRO A O 1
ATOM 2018 N N . ILE A 1 281 ? 3.241 -2.773 -5.657 1.00 97.06 281 ILE A N 1
ATOM 2019 C CA . ILE A 1 281 ? 2.187 -3.464 -4.914 1.00 97.06 281 ILE A CA 1
ATOM 2020 C C . ILE A 1 281 ? 2.769 -4.017 -3.612 1.00 97.06 281 ILE A C 1
ATOM 2022 O O . ILE A 1 281 ? 3.963 -4.299 -3.539 1.00 97.06 281 ILE A O 1
ATOM 2026 N N . THR A 1 282 ? 1.959 -4.179 -2.570 1.00 96.75 282 THR A N 1
ATOM 2027 C CA . THR A 1 282 ? 2.408 -4.900 -1.372 1.00 96.75 282 THR A CA 1
ATOM 2028 C C . THR A 1 282 ? 2.642 -6.376 -1.701 1.00 96.75 282 THR A C 1
ATOM 2030 O O . THR A 1 282 ? 1.902 -6.977 -2.486 1.00 96.75 282 THR A O 1
ATOM 2033 N N . GLU A 1 283 ? 3.666 -6.985 -1.102 1.00 96.75 283 GLU A N 1
ATOM 2034 C CA . GLU A 1 283 ? 3.941 -8.417 -1.272 1.00 96.75 283 GLU A CA 1
ATOM 2035 C C . GLU A 1 283 ? 2.726 -9.260 -0.869 1.00 96.75 283 GLU A C 1
ATOM 2037 O O . GLU A 1 283 ? 2.333 -10.175 -1.593 1.00 96.75 283 GLU A O 1
ATOM 2042 N N . GLN A 1 284 ? 2.074 -8.898 0.241 1.00 95.44 284 GLN A N 1
ATOM 2043 C CA . GLN A 1 284 ? 0.859 -9.560 0.706 1.00 95.44 284 GLN A CA 1
ATOM 2044 C C . GLN A 1 284 ? -0.244 -9.533 -0.359 1.00 95.44 284 GLN A C 1
ATOM 2046 O O . GLN A 1 284 ? -0.831 -10.580 -0.643 1.00 95.44 284 GLN A O 1
ATOM 2051 N N . LYS A 1 285 ? -0.510 -8.385 -0.996 1.00 95.06 285 LYS A N 1
ATOM 2052 C CA . LYS A 1 285 ? -1.560 -8.285 -2.015 1.00 95.06 285 LYS A CA 1
ATOM 2053 C C . LYS A 1 285 ? -1.186 -9.058 -3.271 1.00 95.06 285 LYS A C 1
ATOM 2055 O O . LYS A 1 285 ? -2.034 -9.745 -3.838 1.00 95.06 285 LYS A O 1
ATOM 2060 N N . LEU A 1 286 ? 0.078 -8.993 -3.688 1.00 95.94 286 LEU A N 1
ATOM 2061 C CA . LEU A 1 286 ? 0.571 -9.767 -4.824 1.00 95.94 286 LEU A CA 1
ATOM 2062 C C . LEU A 1 286 ? 0.439 -11.275 -4.585 1.00 95.94 286 LEU A C 1
ATOM 2064 O O . LEU A 1 286 ? 0.012 -12.003 -5.482 1.00 95.94 286 LEU A O 1
ATOM 2068 N N . TYR A 1 287 ? 0.735 -11.737 -3.370 1.00 95.00 287 TYR A N 1
ATOM 2069 C CA . TYR A 1 287 ? 0.499 -13.118 -2.966 1.00 95.00 287 TYR A CA 1
ATOM 2070 C C . TYR A 1 287 ? -0.993 -13.464 -3.030 1.00 95.00 287 TYR A C 1
ATOM 2072 O O . TYR A 1 287 ? -1.353 -14.458 -3.650 1.00 95.00 287 TYR A O 1
ATOM 2080 N N . GLN A 1 288 ? -1.886 -12.627 -2.488 1.00 93.38 288 GLN A N 1
ATOM 2081 C CA . GLN A 1 288 ? -3.334 -12.878 -2.571 1.00 93.38 288 GLN A CA 1
ATOM 2082 C C . GLN A 1 288 ? -3.842 -12.965 -4.016 1.00 93.38 288 GLN A C 1
ATOM 2084 O O . GLN A 1 288 ? -4.731 -13.765 -4.301 1.00 93.38 288 GLN A O 1
ATOM 2089 N N . LEU A 1 289 ? -3.272 -12.176 -4.931 1.00 94.06 289 LEU A N 1
ATOM 2090 C CA . LEU A 1 289 ? -3.632 -12.196 -6.351 1.00 94.06 289 LEU A CA 1
ATOM 2091 C C . LEU A 1 289 ? -3.106 -13.430 -7.095 1.00 94.06 289 LEU A C 1
ATOM 2093 O O . LEU A 1 289 ? -3.712 -13.822 -8.089 1.00 94.06 289 LEU A O 1
ATOM 2097 N N . THR A 1 290 ? -1.994 -14.019 -6.648 1.00 94.69 290 THR A N 1
ATOM 2098 C CA . THR A 1 290 ? -1.277 -15.074 -7.391 1.00 94.69 290 THR A CA 1
ATOM 2099 C C . THR A 1 290 ? -1.265 -16.440 -6.703 1.00 94.69 290 THR A C 1
ATOM 2101 O O . THR A 1 290 ? -0.889 -17.421 -7.334 1.00 94.69 290 THR A O 1
ATOM 2104 N N . LYS A 1 291 ? -1.716 -16.562 -5.447 1.00 94.44 291 LYS A N 1
ATOM 2105 C CA . LYS A 1 291 ? -1.668 -17.815 -4.662 1.00 94.44 291 LYS A CA 1
ATOM 2106 C C . LYS A 1 291 ? -2.363 -19.015 -5.318 1.00 94.44 291 LYS A C 1
ATOM 2108 O O . LYS A 1 291 ? -1.990 -20.149 -5.043 1.00 94.44 291 LYS A O 1
ATOM 2113 N N . ASP A 1 292 ? -3.355 -18.763 -6.174 1.00 94.19 292 ASP A N 1
ATOM 2114 C CA . ASP A 1 292 ? -4.121 -19.797 -6.880 1.00 94.19 292 ASP A CA 1
ATOM 2115 C C . ASP A 1 292 ? -3.678 -19.956 -8.354 1.00 94.19 292 ASP A C 1
ATOM 2117 O O . ASP A 1 292 ? -4.254 -20.753 -9.103 1.00 94.19 292 ASP A O 1
ATOM 2121 N N . ASP A 1 293 ? -2.662 -19.206 -8.802 1.00 91.06 293 ASP A N 1
ATOM 2122 C CA . ASP A 1 293 ? -2.130 -19.323 -10.157 1.00 91.06 293 ASP A CA 1
ATOM 2123 C C . ASP A 1 293 ? -1.359 -20.638 -10.333 1.00 91.06 293 ASP A C 1
ATOM 2125 O O . ASP A 1 293 ? -0.429 -20.965 -9.600 1.00 91.06 293 ASP A O 1
ATOM 2129 N N . LYS A 1 294 ? -1.690 -21.374 -11.398 1.00 89.56 294 LYS A N 1
ATOM 2130 C CA . LYS A 1 294 ? -0.993 -22.621 -11.767 1.00 89.56 294 LYS A CA 1
ATOM 2131 C C . LYS A 1 294 ? 0.392 -22.390 -12.381 1.00 89.56 294 LYS A C 1
ATOM 2133 O O . LYS A 1 294 ? 1.165 -23.330 -12.535 1.00 89.56 294 LYS A O 1
ATOM 2138 N N . SER A 1 295 ? 0.683 -21.159 -12.790 1.00 86.81 295 SER A N 1
ATOM 2139 C CA . SER A 1 295 ? 1.930 -20.752 -13.435 1.00 86.81 295 SER A CA 1
ATOM 2140 C C . SER A 1 295 ? 2.245 -19.311 -13.057 1.00 86.81 295 SER A C 1
ATOM 2142 O O . SER A 1 295 ? 1.338 -18.479 -13.077 1.00 86.81 295 SER A O 1
ATOM 2144 N N . ALA A 1 296 ? 3.513 -18.994 -12.797 1.00 86.50 296 ALA A N 1
ATOM 2145 C CA . ALA A 1 296 ? 3.936 -17.640 -12.452 1.00 86.50 296 ALA A CA 1
ATOM 2146 C C . ALA A 1 296 ? 3.727 -16.668 -13.630 1.00 86.50 296 ALA A C 1
ATOM 2148 O O . ALA A 1 296 ? 4.516 -16.637 -14.573 1.00 86.50 296 ALA A O 1
ATOM 2149 N N . LYS A 1 297 ? 2.649 -15.876 -13.578 1.00 90.50 297 LYS A N 1
ATOM 2150 C CA . LYS A 1 297 ? 2.342 -14.826 -14.570 1.00 90.50 297 LYS A CA 1
ATOM 2151 C C . LYS A 1 297 ? 3.082 -13.522 -14.293 1.00 90.50 297 LYS A C 1
ATOM 2153 O O . LYS A 1 297 ? 3.296 -12.727 -15.199 1.00 90.50 297 LYS A O 1
ATOM 2158 N N . VAL A 1 298 ? 3.465 -13.316 -13.041 1.00 95.44 298 VAL A N 1
ATOM 2159 C CA . VAL A 1 298 ? 4.204 -12.156 -12.551 1.00 95.44 298 VAL A CA 1
ATOM 2160 C C . VAL A 1 298 ? 5.260 -12.625 -11.561 1.00 95.44 298 VAL A C 1
ATOM 2162 O O . VAL A 1 298 ? 5.124 -13.684 -10.949 1.00 95.44 298 VAL A O 1
ATOM 2165 N N . MET A 1 299 ? 6.322 -11.844 -11.427 1.00 95.81 299 MET A N 1
ATOM 2166 C CA . MET A 1 299 ? 7.395 -12.059 -10.466 1.00 95.81 299 MET A CA 1
ATOM 2167 C C . MET A 1 299 ? 7.466 -10.848 -9.538 1.00 95.81 299 MET A C 1
ATOM 2169 O O . MET A 1 299 ? 7.415 -9.711 -10.010 1.00 95.81 299 MET A O 1
ATOM 2173 N N . ALA A 1 300 ? 7.567 -11.093 -8.234 1.00 96.81 300 ALA A N 1
ATOM 2174 C CA . ALA A 1 300 ? 7.851 -10.055 -7.253 1.00 96.81 300 ALA A CA 1
ATOM 2175 C C . ALA A 1 300 ? 9.344 -9.722 -7.297 1.00 96.81 300 ALA A C 1
ATOM 2177 O O . ALA A 1 300 ? 10.173 -10.627 -7.222 1.00 96.81 300 ALA A O 1
ATOM 2178 N N . ILE A 1 301 ? 9.682 -8.441 -7.411 1.00 96.75 301 ILE A N 1
ATOM 2179 C CA . ILE A 1 301 ? 11.055 -7.947 -7.307 1.00 96.75 301 ILE A CA 1
ATOM 2180 C C . ILE A 1 301 ? 11.103 -6.911 -6.195 1.00 96.75 301 ILE A C 1
ATOM 2182 O O . ILE A 1 301 ? 10.250 -6.027 -6.138 1.00 96.75 301 ILE A O 1
ATOM 2186 N N . VAL A 1 302 ? 12.127 -6.993 -5.348 1.00 95.56 302 VAL A N 1
ATOM 2187 C CA . VAL A 1 302 ? 12.460 -5.955 -4.369 1.00 95.56 302 VAL A CA 1
ATOM 2188 C C . VAL A 1 302 ? 13.633 -5.153 -4.933 1.00 95.56 302 VAL A C 1
ATOM 2190 O O . VAL A 1 302 ? 14.759 -5.654 -4.936 1.00 95.56 302 VAL A O 1
ATOM 2193 N N . PRO A 1 303 ? 13.413 -3.938 -5.467 1.00 95.50 303 PRO A N 1
ATOM 2194 C CA . PRO A 1 303 ? 14.518 -3.094 -5.890 1.00 95.50 303 PRO A CA 1
ATOM 2195 C C . PRO A 1 303 ? 15.439 -2.763 -4.710 1.00 95.50 303 PRO A C 1
ATOM 2197 O O . PRO A 1 303 ? 14.987 -2.535 -3.589 1.00 95.50 303 PRO A O 1
ATOM 2200 N N . GLY A 1 304 ? 16.738 -2.696 -4.980 1.00 92.69 304 GLY A N 1
ATOM 2201 C CA . GLY A 1 304 ? 17.752 -2.291 -4.020 1.00 92.69 304 GLY A CA 1
ATOM 2202 C C . GLY A 1 304 ? 17.576 -0.846 -3.542 1.00 92.69 304 GLY A C 1
ATOM 2203 O O . GLY A 1 304 ? 17.081 0.024 -4.269 1.00 92.69 304 GLY A O 1
ATOM 2204 N N . GLY A 1 305 ? 18.028 -0.602 -2.311 1.00 87.75 305 GLY A N 1
ATOM 2205 C CA . GLY A 1 305 ? 17.786 0.624 -1.548 1.00 87.75 305 GLY A CA 1
ATOM 2206 C C . GLY A 1 305 ? 16.839 0.372 -0.367 1.00 87.75 305 GLY A C 1
ATOM 2207 O O . GLY A 1 305 ? 16.466 -0.776 -0.114 1.00 87.75 305 GLY A O 1
ATOM 2208 N N . PRO A 1 306 ? 16.452 1.423 0.378 1.00 85.12 306 PRO A N 1
ATOM 2209 C CA . PRO A 1 306 ? 15.452 1.305 1.435 1.00 85.12 306 PRO A CA 1
ATOM 2210 C C . PRO A 1 306 ? 14.146 0.734 0.871 1.00 85.12 306 PRO A C 1
ATOM 2212 O O . PRO A 1 306 ? 13.559 1.310 -0.043 1.00 85.12 306 PRO A O 1
ATOM 2215 N N . THR A 1 307 ? 13.713 -0.416 1.389 1.00 90.06 307 THR A N 1
ATOM 2216 C CA . THR A 1 307 ? 12.460 -1.050 0.962 1.00 90.06 307 THR A CA 1
ATOM 2217 C C . THR A 1 307 ? 11.292 -0.380 1.682 1.00 90.06 307 THR A C 1
ATOM 2219 O O . THR A 1 307 ? 11.270 -0.401 2.914 1.00 90.06 307 THR A O 1
ATOM 2222 N N . PRO A 1 308 ? 10.323 0.210 0.962 1.00 92.19 308 PRO A N 1
ATOM 2223 C CA . PRO A 1 308 ? 9.141 0.778 1.594 1.00 92.19 308 PRO A CA 1
ATOM 2224 C C . PRO A 1 308 ? 8.289 -0.315 2.226 1.00 92.19 308 PRO A C 1
ATOM 2226 O O . PRO A 1 308 ? 8.148 -1.400 1.663 1.00 92.19 308 PRO A O 1
ATOM 2229 N N . ILE A 1 309 ? 7.686 -0.011 3.371 1.00 93.94 309 ILE A N 1
ATOM 2230 C CA . ILE A 1 309 ? 6.861 -0.946 4.134 1.00 93.94 309 ILE A CA 1
ATOM 2231 C C . ILE A 1 309 ? 5.458 -0.358 4.289 1.00 93.94 309 ILE A C 1
ATOM 2233 O O . ILE A 1 309 ? 5.310 0.800 4.676 1.00 93.94 309 ILE A O 1
ATOM 2237 N N . ALA A 1 310 ? 4.440 -1.166 4.007 1.00 95.62 310 ALA A N 1
ATOM 2238 C CA . ALA A 1 310 ? 3.077 -0.926 4.466 1.00 95.62 310 ALA A CA 1
ATOM 2239 C C . ALA A 1 310 ? 2.910 -1.604 5.832 1.00 95.62 310 ALA A C 1
ATOM 2241 O O . ALA A 1 310 ? 3.207 -2.792 5.964 1.00 95.62 310 ALA A O 1
ATOM 2242 N N . ASP A 1 311 ? 2.508 -0.846 6.849 1.00 95.56 311 ASP A N 1
ATOM 2243 C CA . ASP A 1 311 ? 2.629 -1.221 8.263 1.00 95.56 311 ASP A CA 1
ATOM 2244 C C . ASP A 1 311 ? 1.299 -1.292 9.024 1.00 95.56 311 ASP A C 1
ATOM 2246 O O . ASP A 1 311 ? 1.289 -1.576 10.223 1.00 95.56 311 ASP A O 1
ATOM 2250 N N . TYR A 1 312 ? 0.187 -1.049 8.328 1.00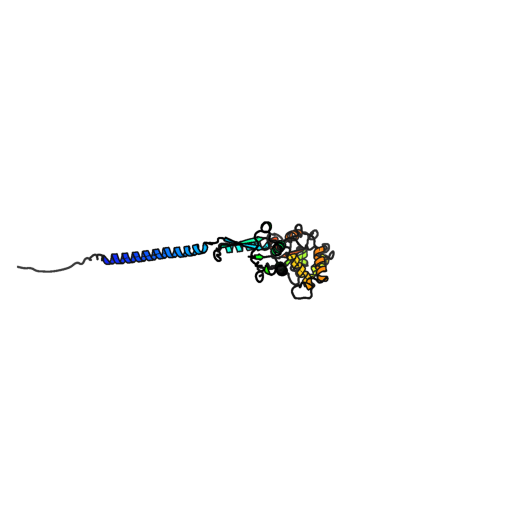 96.44 312 TYR A N 1
ATOM 2251 C CA . TYR A 1 312 ? -1.175 -1.201 8.836 1.00 96.44 312 TYR A CA 1
ATOM 2252 C C . TYR A 1 312 ? -1.363 -0.715 10.287 1.00 96.44 312 TYR A C 1
ATOM 2254 O O . TYR A 1 312 ? -1.645 -1.525 11.182 1.00 96.44 312 TYR A O 1
ATOM 2262 N N . PRO A 1 313 ? -1.146 0.585 10.561 1.00 97.12 313 PRO A N 1
ATOM 2263 C CA . PRO A 1 313 ? -1.173 1.105 11.919 1.00 97.12 313 PRO A CA 1
ATOM 2264 C C . PRO A 1 313 ? -2.588 1.084 12.490 1.00 97.12 313 PRO A C 1
ATOM 2266 O O . PRO A 1 313 ? -3.531 1.559 11.867 1.00 97.12 313 PRO A O 1
ATOM 2269 N N . LEU A 1 314 ? -2.737 0.603 13.721 1.00 97.25 314 LEU A N 1
ATOM 2270 C CA . LEU A 1 314 ? -3.941 0.817 14.508 1.00 97.25 314 LEU A CA 1
ATOM 2271 C C . LEU A 1 314 ? -3.953 2.254 15.030 1.00 97.25 314 LEU A C 1
ATOM 2273 O O . LEU A 1 314 ? -3.187 2.605 15.930 1.00 97.25 314 LEU A O 1
ATOM 2277 N N . ILE A 1 315 ? -4.852 3.066 14.485 1.00 97.31 315 ILE A N 1
ATOM 2278 C CA . ILE A 1 315 ? -5.121 4.435 14.917 1.00 97.31 315 ILE A CA 1
ATOM 2279 C C . ILE A 1 315 ? -6.379 4.400 15.778 1.00 97.31 315 ILE A C 1
ATOM 2281 O O . ILE A 1 315 ? -7.480 4.170 15.279 1.00 97.31 315 ILE A O 1
ATOM 2285 N N . ARG A 1 316 ? -6.228 4.618 17.083 1.00 96.31 316 ARG A N 1
ATOM 2286 C CA . ARG A 1 316 ? -7.377 4.806 17.977 1.00 96.31 316 ARG A CA 1
ATOM 2287 C C . ARG A 1 316 ? -7.895 6.222 17.800 1.00 96.31 316 ARG A C 1
ATOM 2289 O O . ARG A 1 316 ? -7.097 7.159 17.764 1.00 96.31 316 ARG A O 1
ATOM 2296 N N . LEU A 1 317 ? -9.204 6.360 17.653 1.00 95.88 317 LEU A N 1
ATOM 2297 C CA . LEU A 1 317 ? -9.834 7.639 17.370 1.00 95.88 317 LEU A CA 1
ATOM 2298 C C . LEU A 1 317 ? -10.501 8.182 18.622 1.00 95.88 317 LEU A C 1
ATOM 2300 O O . LEU A 1 317 ? -11.143 7.433 19.356 1.00 95.88 317 LEU A O 1
ATOM 2304 N N . ALA A 1 318 ? -10.372 9.490 18.821 1.00 90.12 318 ALA A N 1
ATOM 2305 C CA . ALA A 1 318 ? -11.008 10.161 19.936 1.00 90.12 318 ALA A CA 1
ATOM 2306 C C . ALA A 1 318 ? -12.529 10.025 19.862 1.00 90.12 318 ALA A C 1
ATOM 2308 O O . ALA A 1 318 ? -13.150 10.307 18.826 1.00 90.12 318 ALA A O 1
ATOM 2309 N N . ALA A 1 319 ? -13.128 9.607 20.975 1.00 71.31 319 ALA A N 1
ATOM 2310 C CA . ALA A 1 319 ? -14.565 9.696 21.150 1.00 71.31 319 ALA A CA 1
ATOM 2311 C C . ALA A 1 319 ? -14.917 11.174 21.358 1.00 71.31 319 ALA A C 1
ATOM 2313 O O . ALA A 1 319 ? -14.703 11.727 22.435 1.00 71.31 319 ALA A O 1
ATOM 2314 N N . ASN A 1 320 ? -15.438 11.838 20.327 1.00 57.00 320 ASN A N 1
ATOM 2315 C CA . ASN A 1 320 ? -16.103 13.119 20.548 1.00 57.00 320 ASN A CA 1
ATOM 2316 C C . ASN A 1 320 ? -17.375 12.829 21.366 1.00 57.00 320 ASN A C 1
ATOM 2318 O O . ASN A 1 320 ? -18.293 12.199 20.837 1.00 57.00 320 ASN A O 1
ATOM 2322 N N . LEU A 1 321 ? -17.374 13.221 22.647 1.00 39.28 321 LEU A N 1
ATOM 2323 C CA . LEU A 1 321 ? -18.569 13.329 23.496 1.00 39.28 321 LEU A CA 1
ATOM 2324 C C . LEU A 1 321 ? -19.537 14.379 22.938 1.00 39.28 321 LEU A C 1
ATOM 2326 O O . LEU A 1 321 ? -19.045 15.418 22.435 1.00 39.28 321 LEU A O 1
#